Protein AF-0000000085046357 (afdb_homodimer)

Radius of gyration: 21.12 Å; Cα contacts (8 Å, |Δi|>4): 310; chains: 2; bounding box: 40×91×45 Å

pLDDT: mean 76.39, std 19.75, range [25.59, 98.12]

Secondary structure (DSSP, 8-state):
---EEEEEEEE--EEEEESS--SSS--EEEEEE-HHHHHHHHHHHHHHHTSS--HHHHHHSTT--TTHHHHHHHHHHHHHHHHHHHHHHB-HHHHHHHHHHS------------/---EEEEEEEE--EEEEESS---SS--EEEEEE-HHHHHHHHHHHHHHHTSS--HHHHHHSTT--TTHHHHHHHHHHHHHHHHHHHHHHB-HHHHHHHHHHS------------

Sequence (228 aa):
MERERYFVSVDMPVLSITKTETPDNLIQYEIYATPDEKDEIHALLESVSNQDFEPQQIFERPFQERKADNEKDHTQKEIRVLYEKLYALGSPETKEILADIMPVGKTDSGQSSLMERERYFVSVDMPVLSITKTETPDNLIQYEIYATPDEKDEIHALLESVSNQDFEPQQIFERPFQERKADNEKDHTQKEIRVLYEKLYALGSPETKEILADIMPVGKTDSGQSSL

Structure (mmCIF, N/CA/C/O backbone):
data_AF-0000000085046357-model_v1
#
loop_
_entity.id
_entity.type
_entity.pdbx_description
1 polymer 'Uncharacterized protein'
#
loop_
_atom_site.group_PDB
_atom_site.id
_atom_site.type_symbol
_atom_site.label_atom_id
_atom_site.label_alt_id
_atom_site.label_comp_id
_atom_site.label_asym_id
_atom_site.label_entity_id
_atom_site.label_seq_id
_atom_site.pdbx_PDB_ins_code
_atom_site.Cartn_x
_atom_site.Cartn_y
_atom_site.Cartn_z
_atom_site.occupancy
_atom_site.B_iso_or_equiv
_atom_site.auth_seq_id
_atom_site.auth_comp_id
_atom_site.auth_asym_id
_atom_site.auth_atom_id
_atom_site.pdbx_PDB_model_num
ATOM 1 N N . MET A 1 1 ? 4.578 25.625 21.938 1 79.19 1 MET A N 1
ATOM 2 C CA . MET A 1 1 ? 5.637 24.656 21.688 1 79.19 1 MET A CA 1
ATOM 3 C C . MET A 1 1 ? 6.273 24.875 20.312 1 79.19 1 MET A C 1
ATOM 5 O O . MET A 1 1 ? 5.633 25.406 19.406 1 79.19 1 MET A O 1
ATOM 9 N N . GLU A 1 2 ? 7.586 24.656 20.25 1 92.56 2 GLU A N 1
ATOM 10 C CA . GLU A 1 2 ? 8.328 24.906 19.016 1 92.56 2 GLU A CA 1
ATOM 11 C C . GLU A 1 2 ? 8.156 23.766 18.016 1 92.56 2 GLU A C 1
ATOM 13 O O . GLU A 1 2 ? 8.055 22.609 18.406 1 92.56 2 GLU A O 1
ATOM 18 N N . ARG A 1 3 ? 8.016 24.141 16.75 1 93.75 3 ARG A N 1
ATOM 19 C CA . ARG A 1 3 ? 7.914 23.109 15.727 1 93.75 3 ARG A CA 1
ATOM 20 C C . ARG A 1 3 ? 9.289 22.594 15.312 1 93.75 3 ARG A C 1
ATOM 22 O O . ARG A 1 3 ? 10.242 23.375 15.234 1 93.75 3 ARG A O 1
ATOM 29 N N . GLU A 1 4 ? 9.352 21.328 15.141 1 96.31 4 GLU A N 1
ATOM 30 C CA . GLU A 1 4 ? 10.547 20.672 14.609 1 96.31 4 GLU A CA 1
ATOM 31 C C . GLU A 1 4 ? 10.273 20.047 13.25 1 96.31 4 GLU A C 1
ATOM 33 O O . GLU A 1 4 ? 9.117 19.781 12.898 1 96.31 4 GLU A O 1
ATOM 38 N N . ARG A 1 5 ? 11.406 19.766 12.578 1 96.5 5 ARG A N 1
ATOM 39 C CA . ARG A 1 5 ? 11.312 19.203 11.234 1 96.5 5 ARG A CA 1
ATOM 40 C C . ARG A 1 5 ? 11.102 17.703 11.281 1 96.5 5 ARG A C 1
ATOM 42 O O . ARG A 1 5 ? 11.805 17 12.016 1 96.5 5 ARG A O 1
ATOM 49 N N . TYR A 1 6 ? 10.086 17.219 10.586 1 96.94 6 TYR A N 1
ATOM 50 C CA . TYR A 1 6 ? 9.828 15.797 10.422 1 96.94 6 TYR A CA 1
ATOM 51 C C . TYR A 1 6 ? 9.633 15.445 8.953 1 96.94 6 TYR A C 1
ATOM 53 O O . TYR A 1 6 ? 9.336 16.312 8.133 1 96.94 6 TYR A O 1
ATOM 61 N N . PHE A 1 7 ? 9.883 14.172 8.656 1 94.81 7 PHE A N 1
ATOM 62 C CA . PHE A 1 7 ? 9.594 13.602 7.348 1 94.81 7 PHE A CA 1
ATOM 63 C C . PHE A 1 7 ? 8.555 12.484 7.461 1 94.81 7 PHE A C 1
ATOM 65 O O . PHE A 1 7 ? 8.727 11.547 8.242 1 94.81 7 PHE A O 1
ATOM 72 N N . VAL A 1 8 ? 7.434 12.719 6.703 1 94.12 8 VAL A N 1
ATOM 73 C CA . VAL A 1 8 ? 6.355 11.734 6.695 1 94.12 8 VAL A CA 1
ATOM 74 C C . VAL A 1 8 ? 6.395 10.938 5.395 1 94.12 8 VAL A C 1
ATOM 76 O O . VAL A 1 8 ? 6.293 11.508 4.305 1 94.12 8 VAL A O 1
ATOM 79 N N . SER A 1 9 ? 6.594 9.625 5.535 1 89 9 SER A N 1
ATOM 80 C CA . SER A 1 9 ? 6.551 8.734 4.375 1 89 9 SER A CA 1
ATOM 81 C C . SER A 1 9 ? 5.141 8.219 4.129 1 89 9 SER A C 1
ATOM 83 O O . SER A 1 9 ? 4.527 7.625 5.02 1 89 9 SER A O 1
ATOM 85 N N . VAL A 1 10 ? 4.594 8.586 3.004 1 83.06 10 VAL A N 1
ATOM 86 C CA . VAL A 1 10 ? 3.334 8.023 2.529 1 83.06 10 VAL A CA 1
ATOM 87 C C . VAL A 1 10 ? 3.535 7.395 1.153 1 83.06 10 VAL A C 1
ATOM 89 O O . VAL A 1 10 ? 3.311 8.039 0.128 1 83.06 10 VAL A O 1
ATOM 92 N N . ASP A 1 11 ? 3.963 6.117 1.193 1 74.5 11 ASP A N 1
ATOM 93 C CA . ASP A 1 11 ? 4.258 5.43 -0.06 1 74.5 11 ASP A CA 1
ATOM 94 C C . ASP A 1 11 ? 3.213 4.355 -0.355 1 74.5 11 ASP A C 1
ATOM 96 O O . ASP A 1 11 ? 2.881 3.549 0.516 1 74.5 11 ASP A O 1
ATOM 100 N N . MET A 1 12 ? 2.688 4.43 -1.528 1 70.5 12 MET A N 1
ATOM 101 C CA . MET A 1 12 ? 1.659 3.494 -1.973 1 70.5 12 MET A CA 1
ATOM 102 C C . MET A 1 12 ? 2.268 2.137 -2.309 1 70.5 12 MET A C 1
ATOM 104 O O . MET A 1 12 ? 3.428 2.057 -2.719 1 70.5 12 MET A O 1
ATOM 108 N N . PRO A 1 13 ? 1.356 1.146 -2.088 1 75.12 13 PRO A N 1
ATOM 109 C CA . PRO A 1 13 ? 1.847 -0.184 -2.455 1 75.12 13 PRO A CA 1
ATOM 110 C C . PRO A 1 13 ? 2.207 -0.291 -3.936 1 75.12 13 PRO A C 1
ATOM 112 O O . PRO A 1 13 ? 1.575 0.354 -4.777 1 75.12 13 PRO A O 1
ATOM 115 N N . VAL A 1 14 ? 3.266 -0.926 -4.227 1 75.12 14 VAL A N 1
ATOM 116 C CA . VAL A 1 14 ? 3.664 -1.225 -5.598 1 75.12 14 VAL A CA 1
ATOM 117 C C . VAL A 1 14 ? 3.324 -2.676 -5.93 1 75.12 14 VAL A C 1
ATOM 119 O O . VAL A 1 14 ? 3.785 -3.598 -5.254 1 75.12 14 VAL A O 1
ATOM 122 N N . LEU A 1 15 ? 2.352 -2.83 -6.879 1 85.31 15 LEU A N 1
ATOM 123 C CA . LEU A 1 15 ? 1.963 -4.133 -7.41 1 85.31 15 LEU A CA 1
ATOM 124 C C . LEU A 1 15 ? 2.197 -4.199 -8.914 1 85.31 15 LEU A C 1
ATOM 126 O O . LEU A 1 15 ? 1.561 -3.467 -9.68 1 85.31 15 LEU A O 1
ATOM 130 N N . SER A 1 16 ? 3.146 -5.043 -9.367 1 89.31 16 SER A N 1
ATOM 131 C CA . SER A 1 16 ? 3.463 -5.117 -10.789 1 89.31 16 SER A CA 1
ATOM 132 C C . SER A 1 16 ? 4.066 -6.469 -11.148 1 89.31 16 SER A C 1
ATOM 134 O O . SER A 1 16 ? 4.48 -7.227 -10.273 1 89.31 16 SER A O 1
ATOM 136 N N . ILE A 1 17 ? 4.055 -6.844 -12.383 1 94.25 17 ILE A N 1
ATOM 137 C CA . ILE A 1 17 ? 4.723 -8.008 -12.953 1 94.25 17 ILE A CA 1
ATOM 138 C C . ILE A 1 17 ? 5.562 -7.59 -14.156 1 94.25 17 ILE A C 1
ATOM 140 O O . ILE A 1 17 ? 5.066 -6.922 -15.062 1 94.25 17 ILE A O 1
ATOM 144 N N . THR A 1 18 ? 6.871 -7.934 -14.172 1 93.69 18 THR A N 1
ATOM 145 C CA . THR A 1 18 ? 7.809 -7.539 -15.219 1 93.69 18 THR A CA 1
ATOM 146 C C . THR A 1 18 ? 8.703 -8.711 -15.609 1 93.69 18 THR A C 1
ATOM 148 O O . THR A 1 18 ? 8.789 -9.703 -14.891 1 93.69 18 THR A O 1
ATOM 151 N N . LYS A 1 19 ? 9.352 -8.57 -16.75 1 94.19 19 LYS A N 1
ATOM 152 C CA . LYS A 1 19 ? 10.242 -9.625 -17.219 1 94.19 19 LYS A CA 1
ATOM 153 C C . LYS A 1 19 ? 11.617 -9.523 -16.562 1 94.19 19 LYS A C 1
ATOM 155 O O . LYS A 1 19 ? 12.383 -10.484 -16.562 1 94.19 19 LYS A O 1
ATOM 160 N N . THR A 1 20 ? 11.867 -8.32 -16.016 1 91.19 20 THR A N 1
ATOM 161 C CA . THR A 1 20 ? 13.172 -8.094 -15.406 1 91.19 20 THR A CA 1
ATOM 162 C C . THR A 1 20 ? 13.016 -7.602 -13.969 1 91.19 20 THR A C 1
ATOM 164 O O . THR A 1 20 ? 12.047 -6.902 -13.648 1 91.19 20 THR A O 1
ATOM 167 N N . GLU A 1 21 ? 13.992 -8.102 -13.156 1 87.5 21 GLU A N 1
ATOM 168 C CA . GLU A 1 21 ? 14.008 -7.613 -11.781 1 87.5 21 GLU A CA 1
ATOM 169 C C . GLU A 1 21 ? 14.266 -6.109 -11.727 1 87.5 21 GLU A C 1
ATOM 171 O O . GLU A 1 21 ? 15.086 -5.586 -12.484 1 87.5 21 GLU A O 1
ATOM 176 N N . THR A 1 22 ? 13.508 -5.43 -10.969 1 82.38 22 THR A N 1
ATOM 177 C CA . THR A 1 22 ? 13.711 -3.992 -10.828 1 82.38 22 THR A CA 1
ATOM 178 C C . THR A 1 22 ? 14.656 -3.693 -9.672 1 82.38 22 THR A C 1
ATOM 180 O O . THR A 1 22 ? 14.578 -4.332 -8.617 1 82.38 22 THR A O 1
ATOM 183 N N . PRO A 1 23 ? 15.633 -2.775 -9.938 1 73.19 23 PRO A N 1
ATOM 184 C CA . PRO A 1 23 ? 16.641 -2.469 -8.906 1 73.19 23 PRO A CA 1
ATOM 185 C C . PRO A 1 23 ? 16.047 -1.721 -7.715 1 73.19 23 PRO A C 1
ATOM 187 O O . PRO A 1 23 ? 16.75 -1.463 -6.734 1 73.19 23 PRO A O 1
ATOM 190 N N . ASP A 1 24 ? 14.914 -1.624 -7.66 1 68 24 ASP A N 1
ATOM 191 C CA . ASP A 1 24 ? 14.328 -0.854 -6.562 1 68 24 ASP A CA 1
ATOM 192 C C . ASP A 1 24 ? 14.242 -1.691 -5.289 1 68 24 ASP A C 1
ATOM 194 O O . ASP A 1 24 ? 14.516 -2.893 -5.309 1 68 24 ASP A O 1
ATOM 198 N N . ASN A 1 25 ? 14.305 -1.159 -4.066 1 70.88 25 ASN A N 1
ATOM 199 C CA . ASN A 1 25 ? 14.188 -1.81 -2.768 1 70.88 25 ASN A CA 1
ATOM 200 C C . ASN A 1 25 ? 12.797 -2.412 -2.57 1 70.88 25 ASN A C 1
ATOM 202 O O . ASN A 1 25 ? 12.289 -2.465 -1.448 1 70.88 25 ASN A O 1
ATOM 206 N N . LEU A 1 26 ? 12.266 -2.969 -3.705 1 76.12 26 LEU A N 1
ATOM 207 C CA . LEU A 1 26 ? 10.953 -3.6 -3.641 1 76.12 26 LEU A CA 1
ATOM 208 C C . LEU A 1 26 ? 11.078 -5.09 -3.34 1 76.12 26 LEU A C 1
ATOM 210 O O . LEU A 1 26 ? 12.109 -5.703 -3.637 1 76.12 26 LEU A O 1
ATOM 214 N N . ILE A 1 27 ? 10.062 -5.582 -2.66 1 82.81 27 ILE A N 1
ATOM 215 C CA . ILE A 1 27 ? 9.945 -7.031 -2.533 1 82.81 27 ILE A CA 1
ATOM 216 C C . ILE A 1 27 ? 9.469 -7.629 -3.855 1 82.81 27 ILE A C 1
ATOM 218 O O . ILE A 1 27 ? 8.391 -7.289 -4.344 1 82.81 27 ILE A O 1
ATOM 222 N N . GLN A 1 28 ? 10.32 -8.492 -4.426 1 89.69 28 GLN A N 1
ATOM 223 C CA . GLN A 1 28 ? 9.992 -9.117 -5.703 1 89.69 28 GLN A CA 1
ATOM 224 C C . GLN A 1 28 ? 10.086 -10.633 -5.609 1 89.69 28 GLN A C 1
ATOM 226 O O . GLN A 1 28 ? 11.023 -11.164 -5.016 1 89.69 28 GLN A O 1
ATOM 231 N N . TYR A 1 29 ? 9.039 -11.281 -6.203 1 92.88 29 TYR A N 1
ATOM 232 C CA . TYR A 1 29 ? 8.992 -12.742 -6.281 1 92.88 29 TYR A CA 1
ATOM 233 C C . TYR A 1 29 ? 9.281 -13.219 -7.695 1 92.88 29 TYR A C 1
ATOM 235 O O . TYR A 1 29 ? 8.617 -12.805 -8.648 1 92.88 29 TYR A O 1
ATOM 243 N N . GLU A 1 30 ? 10.297 -14.078 -7.754 1 95.94 30 GLU A N 1
ATOM 244 C CA . GLU A 1 30 ? 10.586 -14.703 -9.039 1 95.94 30 GLU A CA 1
ATOM 245 C C . GLU A 1 30 ? 9.648 -15.875 -9.312 1 95.94 30 GLU A C 1
ATOM 247 O O . GLU A 1 30 ? 9.492 -16.766 -8.469 1 95.94 30 GLU A O 1
ATOM 252 N N . ILE A 1 31 ? 9.008 -15.836 -10.531 1 97.75 31 ILE A N 1
ATOM 253 C CA . ILE A 1 31 ? 8.133 -16.938 -10.906 1 97.75 31 ILE A CA 1
ATOM 254 C C . ILE A 1 31 ? 8.445 -17.391 -12.336 1 97.75 31 ILE A C 1
ATOM 256 O O . ILE A 1 31 ? 9.117 -16.672 -13.078 1 97.75 31 ILE A O 1
ATOM 260 N N . TYR A 1 32 ? 8.031 -18.547 -12.617 1 98.12 32 TYR A N 1
ATOM 261 C CA . TYR A 1 32 ? 8.055 -19.078 -13.977 1 98.12 32 TYR A CA 1
ATOM 262 C C . TYR A 1 32 ? 6.641 -19.375 -14.469 1 98.12 32 TYR A C 1
ATOM 264 O O . TYR A 1 32 ? 5.961 -20.25 -13.938 1 98.12 32 TYR A O 1
ATOM 272 N N . ALA A 1 33 ? 6.242 -18.562 -15.531 1 97.94 33 ALA A N 1
ATOM 273 C CA . ALA A 1 33 ? 4.844 -18.609 -15.945 1 97.94 33 ALA A CA 1
ATOM 274 C C . ALA A 1 33 ? 4.723 -18.594 -17.469 1 97.94 33 ALA A C 1
ATOM 276 O O . ALA A 1 33 ? 5.578 -18.031 -18.156 1 97.94 33 ALA A O 1
ATOM 277 N N . THR A 1 34 ? 3.637 -19.312 -17.938 1 97.62 34 THR A N 1
ATOM 278 C CA . THR A 1 34 ? 3.234 -19.141 -19.328 1 97.62 34 THR A CA 1
ATOM 279 C C . THR A 1 34 ? 2.602 -17.766 -19.547 1 97.62 34 THR A C 1
ATOM 281 O O . THR A 1 34 ? 2.252 -17.078 -18.578 1 97.62 34 THR A O 1
ATOM 284 N N . PRO A 1 35 ? 2.459 -17.359 -20.828 1 96 35 PRO A N 1
ATOM 285 C CA . PRO A 1 35 ? 1.783 -16.078 -21.094 1 96 35 PRO A CA 1
ATOM 286 C C . PRO A 1 35 ? 0.389 -16.031 -20.469 1 96 35 PRO A C 1
ATOM 288 O O . PRO A 1 35 ? -0.009 -14.984 -19.938 1 96 35 PRO A O 1
ATOM 291 N N . ASP A 1 36 ? -0.326 -17.109 -20.531 1 96.75 36 ASP A N 1
ATOM 292 C CA . ASP A 1 36 ? -1.662 -17.156 -19.938 1 96.75 36 ASP A CA 1
ATOM 293 C C . ASP A 1 36 ? -1.601 -16.984 -18.422 1 96.75 36 ASP A C 1
ATOM 295 O O . ASP A 1 36 ? -2.398 -16.25 -17.844 1 96.75 36 ASP A O 1
ATOM 299 N N . GLU A 1 37 ? -0.68 -17.656 -17.75 1 96.81 37 GLU A N 1
ATOM 300 C CA . GLU A 1 37 ? -0.507 -17.562 -16.297 1 96.81 37 GLU A CA 1
ATOM 301 C C . GLU A 1 37 ? -0.069 -16.172 -15.883 1 96.81 37 GLU A C 1
ATOM 303 O O . GLU A 1 37 ? -0.519 -15.648 -14.859 1 96.81 37 GLU A O 1
ATOM 308 N N . LYS A 1 38 ? 0.771 -15.57 -16.688 1 97.31 38 LYS A N 1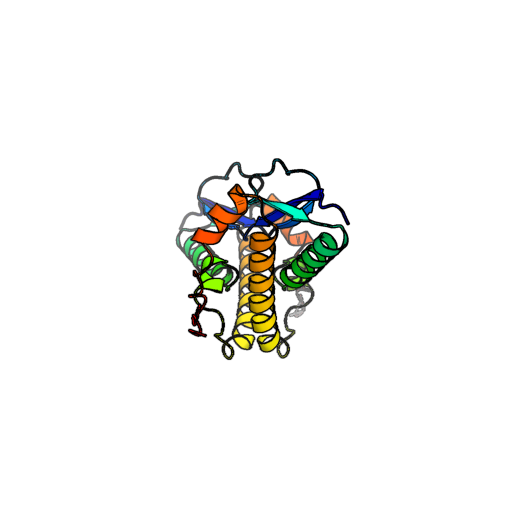
ATOM 309 C CA . LYS A 1 38 ? 1.195 -14.188 -16.453 1 97.31 38 LYS A CA 1
ATOM 310 C C . LYS A 1 38 ? 0.006 -13.234 -16.5 1 97.31 38 LYS A C 1
ATOM 312 O O . LYS A 1 38 ? -0.111 -12.344 -15.656 1 97.31 38 LYS A O 1
ATOM 317 N N . ASP A 1 39 ? -0.814 -13.422 -17.484 1 96.5 39 ASP A N 1
ATOM 318 C CA . ASP A 1 39 ? -2.002 -12.586 -17.625 1 96.5 39 ASP A CA 1
ATOM 319 C C . ASP A 1 39 ? -2.924 -12.734 -16.406 1 96.5 39 ASP A C 1
ATOM 321 O O . ASP A 1 39 ? -3.543 -11.766 -15.969 1 96.5 39 ASP A O 1
ATOM 325 N N . GLU A 1 40 ? -3.033 -13.945 -15.914 1 96 40 GLU A N 1
ATOM 326 C CA . GLU A 1 40 ? -3.836 -14.188 -14.719 1 96 40 GLU A CA 1
ATOM 327 C C . GLU A 1 40 ? -3.275 -13.438 -13.516 1 96 40 GLU A C 1
ATOM 329 O O . GLU A 1 40 ? -4.027 -12.828 -12.75 1 96 40 GLU A O 1
ATOM 334 N N . ILE A 1 41 ? -1.953 -13.508 -13.383 1 96.69 41 ILE A N 1
ATOM 335 C CA . ILE A 1 41 ? -1.303 -12.797 -12.289 1 96.69 41 ILE A CA 1
ATOM 336 C C . ILE A 1 41 ? -1.538 -11.289 -12.445 1 96.69 41 ILE A C 1
ATOM 338 O O . ILE A 1 41 ? -1.85 -10.602 -11.469 1 96.69 41 ILE A O 1
ATOM 342 N N . HIS A 1 42 ? -1.411 -10.82 -13.664 1 95.12 42 HIS A N 1
ATOM 343 C CA . HIS A 1 42 ? -1.628 -9.406 -13.945 1 95.12 42 HIS A CA 1
ATOM 344 C C . HIS A 1 42 ? -3.039 -8.977 -13.555 1 95.12 42 HIS A C 1
ATOM 346 O O . HIS A 1 42 ? -3.229 -7.926 -12.945 1 95.12 42 HIS A O 1
ATOM 352 N N . ALA A 1 43 ? -3.99 -9.766 -13.906 1 92.19 43 ALA A N 1
ATOM 353 C CA . ALA A 1 43 ? -5.379 -9.461 -13.57 1 92.19 43 ALA A CA 1
ATOM 354 C C . ALA A 1 43 ? -5.582 -9.422 -12.055 1 92.19 43 ALA A C 1
ATOM 356 O O . ALA A 1 43 ? -6.312 -8.562 -11.547 1 92.19 43 ALA A O 1
ATOM 357 N N . LEU A 1 44 ? -4.93 -10.312 -11.312 1 90.69 44 LEU A N 1
ATOM 358 C CA . LEU A 1 44 ? -5.02 -10.336 -9.859 1 90.69 44 LEU A CA 1
ATOM 359 C C . LEU A 1 44 ? -4.387 -9.094 -9.25 1 90.69 44 LEU A C 1
ATOM 361 O O . LEU A 1 44 ? -4.953 -8.484 -8.344 1 90.69 44 LEU A O 1
ATOM 365 N N . LEU A 1 45 ? -3.268 -8.719 -9.789 1 89.56 45 LEU A N 1
ATOM 366 C CA . LEU A 1 45 ? -2.598 -7.512 -9.312 1 89.56 45 LEU A CA 1
ATOM 367 C C . LEU A 1 45 ? -3.477 -6.285 -9.516 1 89.56 45 LEU A C 1
ATOM 369 O O . LEU A 1 45 ? -3.561 -5.426 -8.633 1 89.56 45 LEU A O 1
ATOM 373 N N . GLU A 1 46 ? -4.133 -6.191 -10.617 1 84 46 GLU A N 1
ATOM 374 C CA . GLU A 1 46 ? -5.023 -5.074 -10.914 1 84 46 GLU A CA 1
ATOM 375 C C . GLU A 1 46 ? -6.215 -5.047 -9.961 1 84 46 GLU A C 1
ATOM 377 O O . GLU A 1 46 ? -6.629 -3.979 -9.508 1 84 46 GLU A O 1
ATOM 382 N N . SER A 1 47 ? -6.691 -6.176 -9.742 1 80 47 SER A N 1
ATOM 383 C CA . SER A 1 47 ? -7.848 -6.277 -8.859 1 80 47 SER A CA 1
ATOM 384 C C . SER A 1 47 ? -7.5 -5.836 -7.445 1 80 47 SER A C 1
ATOM 386 O O . SER A 1 47 ? -8.289 -5.145 -6.793 1 80 47 SER A O 1
ATOM 388 N N . VAL A 1 48 ? -6.312 -6.234 -6.973 1 78.62 48 VAL A N 1
ATOM 389 C CA . VAL A 1 48 ? -5.859 -5.902 -5.629 1 78.62 48 VAL A CA 1
ATOM 390 C C . VAL A 1 48 ? -5.535 -4.41 -5.547 1 78.62 48 VAL A C 1
ATOM 392 O O . VAL A 1 48 ? -5.797 -3.77 -4.527 1 78.62 48 VAL A O 1
ATOM 395 N N . SER A 1 49 ? -4.898 -3.832 -6.594 1 72.81 49 SER A N 1
ATOM 396 C CA . SER A 1 49 ? -4.477 -2.438 -6.633 1 72.81 49 SER A CA 1
ATOM 397 C C . SER A 1 49 ? -5.676 -1.495 -6.648 1 72.81 49 SER A C 1
ATOM 399 O O . SER A 1 49 ? -5.586 -0.361 -6.172 1 72.81 49 SER A O 1
ATOM 401 N N . ASN A 1 50 ? -6.605 -1.758 -7.395 1 59.19 50 ASN A N 1
ATOM 402 C CA . ASN A 1 50 ? -7.77 -0.89 -7.555 1 59.19 50 ASN A CA 1
ATOM 403 C C . ASN A 1 50 ? -8.414 -0.555 -6.211 1 59.19 50 ASN A C 1
ATOM 405 O O . ASN A 1 50 ? -9.32 0.274 -6.145 1 59.19 50 ASN A O 1
ATOM 409 N N . GLN A 1 51 ? -7.82 -1.043 -5.254 1 53.16 51 GLN A N 1
ATOM 410 C CA . GLN A 1 51 ? -8.383 -0.624 -3.973 1 53.16 51 GLN A CA 1
ATOM 411 C C . GLN A 1 51 ? -7.859 0.753 -3.568 1 53.16 51 GLN A C 1
ATOM 413 O O . GLN A 1 51 ? -6.773 1.158 -3.988 1 53.16 51 GLN A O 1
ATOM 418 N N . ASP A 1 52 ? -8.719 1.639 -3.213 1 51.56 52 ASP A N 1
ATOM 419 C CA . ASP A 1 52 ? -9 3.057 -3.012 1 51.56 52 ASP A CA 1
ATOM 420 C C . ASP A 1 52 ? -7.859 3.744 -2.262 1 51.56 52 ASP A C 1
ATOM 422 O O . ASP A 1 52 ? -7.988 4.898 -1.854 1 51.56 52 ASP A O 1
ATOM 426 N N . PHE A 1 53 ? -6.641 3.174 -2.246 1 53.09 53 PHE A N 1
ATOM 427 C CA . PHE A 1 53 ? -5.703 3.908 -1.405 1 53.09 53 PHE A CA 1
ATOM 428 C C . PHE A 1 53 ? -4.965 4.969 -2.213 1 53.09 53 PHE A C 1
ATOM 430 O O . PHE A 1 53 ? -4.215 5.773 -1.656 1 53.09 53 PHE A O 1
ATOM 437 N N . GLU A 1 54 ? -5.324 5.125 -3.494 1 58.09 54 GLU A N 1
ATOM 438 C CA . GLU A 1 54 ? -4.641 6.188 -4.23 1 58.09 54 GLU A CA 1
ATOM 439 C C . GLU A 1 54 ? -5.156 7.562 -3.824 1 58.09 54 GLU A C 1
ATOM 441 O O . GLU A 1 54 ? -6.371 7.785 -3.762 1 58.09 54 GLU A O 1
ATOM 446 N N . PRO A 1 55 ? -4.031 8.367 -3.273 1 60.03 55 PRO A N 1
ATOM 447 C CA . PRO A 1 55 ? -4.469 9.711 -2.865 1 60.03 55 PRO A CA 1
ATOM 448 C C . PRO A 1 55 ? -5.344 10.391 -3.916 1 60.03 55 PRO A C 1
ATOM 450 O O . PRO A 1 55 ? -6.328 11.039 -3.572 1 60.03 55 PRO A O 1
ATOM 453 N N . GLN A 1 56 ? -4.906 10.203 -5.195 1 61.34 56 GLN A N 1
ATOM 454 C CA . GLN A 1 56 ? -5.691 10.852 -6.242 1 61.34 56 GLN A CA 1
ATOM 455 C C . GLN A 1 56 ? -7.121 10.32 -6.266 1 61.34 56 GLN A C 1
ATOM 457 O O . GLN A 1 56 ? -8.07 11.078 -6.477 1 61.34 56 GLN A O 1
ATOM 462 N N . GLN A 1 57 ? -7.219 9.117 -6.074 1 61 57 GLN A N 1
ATOM 463 C CA . GLN A 1 57 ? -8.547 8.516 -6.102 1 61 57 GLN A CA 1
ATOM 464 C C . GLN A 1 57 ? -9.352 8.906 -4.863 1 61 57 GLN A C 1
ATOM 466 O O . GLN A 1 57 ? -10.562 9.109 -4.945 1 61 57 GLN A O 1
ATOM 471 N N . ILE A 1 58 ? -8.664 8.922 -3.883 1 60.38 58 ILE A N 1
ATOM 472 C CA . ILE A 1 58 ? -9.328 9.227 -2.617 1 60.38 58 ILE A CA 1
ATOM 473 C C . ILE A 1 58 ? -9.867 10.656 -2.648 1 60.38 58 ILE A C 1
ATOM 475 O O . ILE A 1 58 ? -11 10.898 -2.227 1 60.38 58 ILE A O 1
ATOM 479 N N . PHE A 1 59 ? -9.109 11.477 -3.123 1 65.06 59 PHE A N 1
ATOM 480 C CA . PHE A 1 59 ? -9.539 12.875 -3.109 1 65.06 59 PHE A CA 1
ATOM 481 C C . PHE A 1 59 ? -10.555 13.141 -4.211 1 65.06 59 PHE A C 1
ATOM 483 O O . PHE A 1 59 ? -11.406 14.023 -4.078 1 65.06 59 PHE A O 1
ATOM 490 N N . GLU A 1 60 ? -10.445 12.281 -5.18 1 63.06 60 GLU A N 1
ATOM 491 C CA . GLU A 1 60 ? -11.391 12.508 -6.273 1 63.06 60 GLU A CA 1
ATOM 492 C C . GLU A 1 60 ? -12.727 11.828 -5.996 1 63.06 60 GLU A C 1
ATOM 494 O O . GLU A 1 60 ? -13.773 12.281 -6.465 1 63.06 60 GLU A O 1
ATOM 499 N N . ARG A 1 61 ? -12.82 10.508 -5.355 1 55.66 61 ARG A N 1
ATOM 500 C CA . ARG A 1 61 ? -14.062 9.781 -5.133 1 55.66 61 ARG A CA 1
ATOM 501 C C . ARG A 1 61 ? -14.258 9.477 -3.65 1 55.66 61 ARG A C 1
ATOM 503 O O . ARG A 1 61 ? -14.188 8.312 -3.236 1 55.66 61 ARG A O 1
ATOM 510 N N . PRO A 1 62 ? -14.492 10.32 -2.793 1 54.66 62 PRO A N 1
ATOM 511 C CA . PRO A 1 62 ? -14.531 10.062 -1.352 1 54.66 62 PRO A CA 1
ATOM 512 C C . PRO A 1 62 ? -15.602 9.055 -0.963 1 54.66 62 PRO A C 1
ATOM 514 O O . PRO A 1 62 ? -15.398 8.25 -0.049 1 54.66 62 PRO A O 1
ATOM 517 N N . PHE A 1 63 ? -16.922 9.258 -1.122 1 49 63 PHE A N 1
ATOM 518 C CA . PHE A 1 63 ? -18.047 8.711 -0.372 1 49 63 PHE A CA 1
ATOM 519 C C . PHE A 1 63 ? -18.578 7.441 -1.034 1 49 63 PHE A C 1
ATOM 521 O O . PHE A 1 63 ? -19.766 7.113 -0.913 1 49 63 PHE A O 1
ATOM 528 N N . GLN A 1 64 ? -17.797 6.656 -1.597 1 49.19 64 GLN A N 1
ATOM 529 C CA . GLN A 1 64 ? -18.656 5.633 -2.162 1 49.19 64 GLN A CA 1
ATOM 530 C C . GLN A 1 64 ? -18.891 4.5 -1.166 1 49.19 64 GLN A C 1
ATOM 532 O O . GLN A 1 64 ? -17.984 3.725 -0.874 1 49.19 64 GLN A O 1
ATOM 537 N N . GLU A 1 65 ? -19.797 4.59 -0.15 1 46.94 65 GLU A N 1
ATOM 538 C CA . GLU A 1 65 ? -20.25 3.844 1.022 1 46.94 65 GLU A CA 1
ATOM 539 C C . GLU A 1 65 ? -20.375 2.355 0.715 1 46.94 65 GLU A C 1
ATOM 541 O O . GLU A 1 65 ? -19.875 1.516 1.471 1 46.94 65 GLU A O 1
ATOM 546 N N . ARG A 1 66 ? -21.531 1.967 0.116 1 45.84 66 ARG A N 1
ATOM 547 C CA . ARG A 1 66 ? -22.219 0.684 0.206 1 45.84 66 ARG A CA 1
ATOM 548 C C . ARG A 1 66 ? -21.328 -0.454 -0.277 1 45.84 66 ARG A C 1
ATOM 550 O O . ARG A 1 66 ? -21.531 -1.61 0.099 1 45.84 66 ARG A O 1
ATOM 557 N N . LYS A 1 67 ? -20.594 -0.399 -1.214 1 50 67 LYS A N 1
ATOM 558 C CA . LYS A 1 67 ? -19.906 -1.431 -1.986 1 50 67 LYS A CA 1
ATOM 559 C C . LYS A 1 67 ? -18.641 -1.909 -1.27 1 50 67 LYS A C 1
ATOM 561 O O . LYS A 1 67 ? -17.984 -2.834 -1.732 1 50 67 LYS A O 1
ATOM 566 N N . ALA A 1 68 ? -18.578 -1.521 0.048 1 50.44 68 ALA A N 1
ATOM 567 C CA . ALA A 1 68 ? -17.266 -1.592 0.661 1 50.44 68 ALA A CA 1
ATOM 568 C C . ALA A 1 68 ? -17.031 -2.949 1.32 1 50.44 68 ALA A C 1
ATOM 570 O O . ALA A 1 68 ? -15.938 -3.51 1.241 1 50.44 68 ALA A O 1
ATOM 571 N N . ASP A 1 69 ? -18.094 -3.48 1.987 1 53.56 69 ASP A N 1
ATOM 572 C CA . ASP A 1 69 ? -17.875 -4.746 2.686 1 53.56 69 ASP A CA 1
ATOM 573 C C . ASP A 1 69 ? -17.516 -5.863 1.704 1 53.56 69 ASP A C 1
ATOM 575 O O . ASP A 1 69 ? -16.578 -6.621 1.935 1 53.56 69 ASP A O 1
ATOM 579 N N . ASN A 1 70 ? -18.344 -5.949 0.812 1 58.53 70 ASN A N 1
ATOM 580 C CA . ASN A 1 70 ? -18.125 -6.984 -0.193 1 58.53 70 ASN A CA 1
ATOM 581 C C . ASN A 1 70 ? -16.781 -6.797 -0.903 1 58.53 70 ASN A C 1
ATOM 583 O O . ASN A 1 70 ? -16.094 -7.773 -1.2 1 58.53 70 ASN A O 1
ATOM 587 N N . GLU A 1 71 ? -16.375 -5.652 -0.816 1 62.12 71 GLU A N 1
ATOM 588 C CA . GLU A 1 71 ? -15.148 -5.336 -1.555 1 62.12 71 GLU A CA 1
ATOM 589 C C . GLU A 1 71 ? -13.906 -5.73 -0.764 1 62.12 71 GLU A C 1
ATOM 591 O O . GLU A 1 71 ? -12.922 -6.195 -1.339 1 62.12 71 GLU A O 1
ATOM 596 N N . LYS A 1 72 ? -14.039 -5.672 0.554 1 61.25 72 LYS A N 1
ATOM 597 C CA . LYS A 1 72 ? -12.891 -6.078 1.365 1 61.25 72 LYS A CA 1
ATOM 598 C C . LYS A 1 72 ? -12.664 -7.582 1.288 1 61.25 72 LYS A C 1
ATOM 600 O O . LYS A 1 72 ? -11.539 -8.039 1.112 1 61.25 72 LYS A O 1
ATOM 605 N N . ASP A 1 73 ? -13.773 -8.188 1.497 1 65.31 73 ASP A N 1
ATOM 606 C CA . ASP A 1 73 ? -13.68 -9.641 1.423 1 65.31 73 ASP A CA 1
ATOM 607 C C . ASP A 1 73 ? -13.125 -10.094 0.074 1 65.31 73 ASP A C 1
ATOM 609 O O . ASP A 1 73 ? -12.297 -11 0.009 1 65.31 73 ASP A O 1
ATOM 613 N N . HIS A 1 74 ? -13.562 -9.359 -0.815 1 70.62 74 HIS A N 1
ATOM 614 C CA . HIS A 1 74 ? -13.109 -9.688 -2.162 1 70.62 74 HIS A CA 1
ATOM 615 C C . HIS A 1 74 ? -11.617 -9.422 -2.318 1 70.62 74 HIS A C 1
ATOM 617 O O . HIS A 1 74 ? -10.891 -10.25 -2.873 1 70.62 74 HIS A O 1
ATOM 623 N N . THR A 1 75 ? -11.188 -8.391 -1.671 1 73.56 75 THR A N 1
ATOM 624 C CA . THR A 1 75 ? -9.781 -8.039 -1.785 1 73.56 75 THR A CA 1
ATOM 625 C C . THR A 1 75 ? -8.906 -9.039 -1.033 1 73.56 75 THR A C 1
ATOM 627 O O . THR A 1 75 ? -7.875 -9.477 -1.543 1 73.56 75 THR A O 1
ATOM 630 N N . GLN A 1 76 ? -9.367 -9.398 0.111 1 74.88 76 GLN A N 1
ATOM 631 C CA . GLN A 1 76 ? -8.617 -10.383 0.886 1 74.88 76 GLN A CA 1
ATOM 632 C C . GLN A 1 76 ? -8.516 -11.703 0.138 1 74.88 76 GLN A C 1
ATOM 634 O O . GLN A 1 76 ? -7.461 -12.352 0.15 1 74.88 76 GLN A O 1
ATOM 639 N N . LYS A 1 77 ? -9.586 -12.055 -0.41 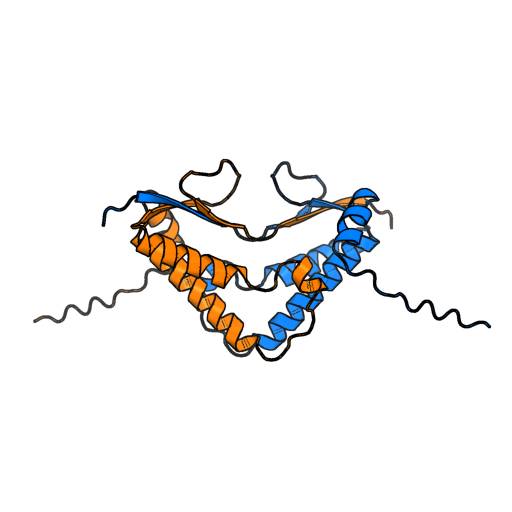1 78.88 77 LYS A N 1
ATOM 640 C CA . LYS A 1 77 ? -9.602 -13.297 -1.186 1 78.88 77 LYS A CA 1
ATOM 641 C C . LYS A 1 77 ? -8.641 -13.211 -2.369 1 78.88 77 LYS A C 1
ATOM 643 O O . LYS A 1 77 ? -7.906 -14.156 -2.65 1 78.88 77 LYS A O 1
ATOM 648 N N . GLU A 1 78 ? -8.641 -12.094 -3.008 1 82.12 78 GLU A N 1
ATOM 649 C CA . GLU A 1 78 ? -7.781 -11.922 -4.176 1 82.12 78 GLU A CA 1
ATOM 650 C C . GLU A 1 78 ? -6.309 -11.914 -3.783 1 82.12 78 GLU A C 1
ATOM 652 O O . GLU A 1 78 ? -5.461 -12.445 -4.508 1 82.12 78 GLU A O 1
ATOM 657 N N . ILE A 1 79 ? -6.047 -11.391 -2.648 1 82.69 79 ILE A N 1
ATOM 658 C CA . ILE A 1 79 ? -4.676 -11.391 -2.146 1 82.69 79 ILE A CA 1
ATOM 659 C C . ILE A 1 79 ? -4.238 -12.82 -1.844 1 82.69 79 ILE A C 1
ATOM 661 O O . ILE A 1 79 ? -3.125 -13.227 -2.189 1 82.69 79 ILE A O 1
ATOM 665 N N . ARG A 1 80 ? -5.129 -13.523 -1.257 1 83.75 80 ARG A N 1
ATOM 666 C CA . ARG A 1 80 ? -4.828 -14.922 -0.969 1 83.75 80 ARG A CA 1
ATOM 667 C C . ARG A 1 80 ? -4.547 -15.695 -2.252 1 83.75 80 ARG A C 1
ATOM 669 O O . ARG A 1 80 ? -3.551 -16.422 -2.344 1 83.75 80 ARG A O 1
ATOM 676 N N . VAL A 1 81 ? -5.422 -15.602 -3.174 1 88.5 81 VAL A N 1
ATOM 677 C CA . VAL A 1 81 ? -5.27 -16.297 -4.445 1 88.5 81 VAL A CA 1
ATOM 678 C C . VAL A 1 81 ? -3.955 -15.883 -5.105 1 88.5 81 VAL A C 1
ATOM 680 O O . VAL A 1 81 ? -3.252 -16.719 -5.676 1 88.5 81 VAL A O 1
ATOM 683 N N . LEU A 1 82 ? -3.629 -14.609 -5.012 1 91.12 82 LEU A N 1
ATOM 684 C CA . LEU A 1 82 ? -2.381 -14.117 -5.582 1 91.12 82 LEU A CA 1
ATOM 685 C C . LEU A 1 82 ? -1.182 -14.836 -4.973 1 91.12 82 LEU A C 1
ATOM 687 O O . LEU A 1 82 ? -0.35 -15.383 -5.699 1 91.12 82 LEU A O 1
ATOM 691 N N . TYR A 1 83 ? -1.18 -14.922 -3.693 1 89.69 83 TYR A N 1
ATOM 692 C CA . TYR A 1 83 ? -0.021 -15.523 -3.045 1 89.69 83 TYR A CA 1
ATOM 693 C C . TYR A 1 83 ? 0.013 -17.031 -3.285 1 89.69 83 TYR A C 1
ATOM 695 O O . TYR A 1 83 ? 1.089 -17.625 -3.393 1 89.69 83 TYR A O 1
ATOM 703 N N . GLU A 1 84 ? -1.073 -17.625 -3.348 1 91.06 84 GLU A N 1
ATOM 704 C CA . GLU A 1 84 ? -1.12 -19.047 -3.688 1 91.06 84 GLU A CA 1
ATOM 705 C C . GLU A 1 84 ? -0.539 -19.297 -5.074 1 91.06 84 GLU A C 1
ATOM 707 O O . GLU A 1 84 ? 0.201 -20.266 -5.277 1 91.06 84 GLU A O 1
ATOM 712 N N . LYS A 1 85 ? -0.881 -18.469 -5.973 1 95.25 85 LYS A N 1
ATOM 713 C CA . LYS A 1 85 ? -0.374 -18.609 -7.336 1 95.25 85 LYS A CA 1
ATOM 714 C C . LYS A 1 85 ? 1.125 -18.328 -7.398 1 95.25 85 LYS A C 1
ATOM 716 O O . LYS A 1 85 ? 1.861 -19.031 -8.109 1 95.25 85 LYS A O 1
ATOM 721 N N . LEU A 1 86 ? 1.529 -17.328 -6.684 1 95.06 86 LEU A N 1
ATOM 722 C CA . LEU A 1 86 ? 2.959 -17.047 -6.633 1 95.06 86 LEU A CA 1
ATOM 723 C C . LEU A 1 86 ? 3.73 -18.234 -6.059 1 95.06 86 LEU A C 1
ATOM 725 O O . LEU A 1 86 ? 4.832 -18.547 -6.52 1 95.06 86 LEU A O 1
ATOM 729 N N . TYR A 1 87 ? 3.188 -18.844 -5.098 1 94.38 87 TYR A N 1
ATOM 730 C CA . TYR A 1 87 ? 3.82 -20.031 -4.527 1 94.38 87 TYR A CA 1
ATOM 731 C C . TYR A 1 87 ? 3.887 -21.156 -5.547 1 94.38 87 TYR A C 1
ATOM 733 O O . TYR A 1 87 ? 4.934 -21.781 -5.723 1 94.38 87 TYR A O 1
ATOM 741 N N . ALA A 1 88 ? 2.805 -21.406 -6.18 1 96.06 88 ALA A N 1
ATOM 742 C CA . ALA A 1 88 ? 2.705 -22.5 -7.133 1 96.06 88 ALA A CA 1
ATOM 743 C C . ALA A 1 88 ? 3.672 -22.312 -8.297 1 96.06 88 ALA A C 1
ATOM 745 O O . ALA A 1 88 ? 4.289 -23.266 -8.766 1 96.06 88 ALA A O 1
ATOM 746 N N . LEU A 1 89 ? 3.852 -21.094 -8.781 1 97.81 89 LEU A N 1
ATOM 747 C CA . LEU A 1 89 ? 4.641 -20.797 -9.969 1 97.81 89 LEU A CA 1
ATOM 748 C C . LEU A 1 89 ? 6.059 -20.375 -9.586 1 97.81 89 LEU A C 1
ATOM 750 O O . LEU A 1 89 ? 6.906 -20.188 -10.461 1 97.81 89 LEU A O 1
ATOM 754 N N . GLY A 1 90 ? 6.371 -20.25 -8.328 1 97.38 90 GLY A N 1
ATOM 755 C CA . GLY A 1 90 ? 7.566 -19.578 -7.836 1 97.38 90 GLY A CA 1
ATOM 756 C C . GLY A 1 90 ? 8.828 -20.406 -8.031 1 97.38 90 GLY A C 1
ATOM 757 O O . GLY A 1 90 ? 8.766 -21.625 -8.125 1 97.38 90 GLY A O 1
ATOM 758 N N . SER A 1 91 ? 9.906 -19.641 -8.141 1 96.88 91 SER A N 1
ATOM 759 C CA . SER A 1 91 ? 11.219 -20.266 -8.008 1 96.88 91 SER A CA 1
ATOM 760 C C . SER A 1 91 ? 11.375 -20.938 -6.656 1 96.88 91 SER A C 1
ATOM 762 O O . SER A 1 91 ? 10.578 -20.719 -5.746 1 96.88 91 SER A O 1
ATOM 764 N N . PRO A 1 92 ? 12.43 -21.781 -6.523 1 96.62 92 PRO A N 1
ATOM 765 C CA . PRO A 1 92 ? 12.688 -22.375 -5.215 1 96.62 92 PRO A CA 1
ATOM 766 C C . PRO A 1 92 ? 12.82 -21.344 -4.102 1 96.62 92 PRO A C 1
ATOM 768 O O . PRO A 1 92 ? 12.297 -21.531 -3.004 1 96.62 92 PRO A O 1
ATOM 771 N N . GLU A 1 93 ? 13.469 -20.281 -4.414 1 94.56 93 GLU A N 1
ATOM 772 C CA . GLU A 1 93 ? 13.633 -19.219 -3.426 1 94.56 93 GLU A CA 1
ATOM 773 C C . GLU A 1 93 ? 12.289 -18.594 -3.062 1 94.56 93 GLU A C 1
ATOM 775 O O . GLU A 1 93 ? 12 -18.375 -1.886 1 94.56 93 GLU A O 1
ATOM 780 N N . THR A 1 94 ? 11.492 -18.25 -4.059 1 93.56 94 THR A N 1
ATOM 781 C CA . THR A 1 94 ? 10.156 -17.703 -3.828 1 93.56 94 THR A CA 1
ATOM 782 C C . THR A 1 94 ? 9.328 -18.641 -2.955 1 93.56 94 THR A C 1
ATOM 784 O O . THR A 1 94 ? 8.672 -18.188 -2.012 1 93.56 94 THR A O 1
ATOM 787 N N . LYS A 1 95 ? 9.344 -19.938 -3.193 1 94.12 95 LYS A N 1
ATOM 788 C CA . LYS A 1 95 ? 8.562 -20.906 -2.439 1 94.12 95 LYS A CA 1
ATOM 789 C C . LYS A 1 95 ? 9.016 -20.969 -0.983 1 94.12 95 LYS A C 1
ATOM 791 O O . LYS A 1 95 ? 8.188 -21.094 -0.076 1 94.12 95 LYS A O 1
ATOM 796 N N . GLU A 1 96 ? 10.273 -20.859 -0.786 1 93.06 96 GLU A N 1
ATOM 797 C CA . GLU A 1 96 ? 10.797 -20.859 0.576 1 93.06 96 GLU A CA 1
ATOM 798 C C . GLU A 1 96 ? 10.305 -19.656 1.364 1 93.06 96 GLU A C 1
ATOM 800 O O . GLU A 1 96 ? 9.867 -19.781 2.51 1 93.06 96 GLU A O 1
ATOM 805 N N . ILE A 1 97 ? 10.398 -18.516 0.746 1 88.69 97 ILE A N 1
ATOM 806 C CA . ILE A 1 97 ? 9.984 -17.281 1.393 1 88.69 97 ILE A CA 1
ATOM 807 C C . ILE A 1 97 ? 8.492 -17.344 1.737 1 88.69 97 ILE A C 1
ATOM 809 O O . ILE A 1 97 ? 8.094 -17 2.85 1 88.69 97 ILE A O 1
ATOM 813 N N . LEU A 1 98 ? 7.668 -17.797 0.824 1 88.94 98 LEU A N 1
ATOM 814 C CA . LEU A 1 98 ? 6.215 -17.766 0.972 1 88.94 98 LEU A CA 1
ATOM 815 C C . LEU A 1 98 ? 5.734 -18.875 1.901 1 88.94 98 LEU A C 1
ATOM 817 O O . LEU A 1 98 ? 4.688 -18.75 2.535 1 88.94 98 LEU A O 1
ATOM 821 N N . ALA A 1 99 ? 6.488 -19.969 2.01 1 87.62 99 ALA A N 1
ATOM 822 C CA . ALA A 1 99 ? 6.16 -21.047 2.947 1 87.62 99 ALA A CA 1
ATOM 823 C C . ALA A 1 99 ? 6.172 -20.531 4.387 1 87.62 99 ALA A C 1
ATOM 825 O O . ALA A 1 99 ? 5.418 -21.016 5.23 1 87.62 99 ALA A O 1
ATOM 826 N N . ASP A 1 100 ? 6.969 -19.594 4.582 1 83.12 100 ASP A N 1
ATOM 827 C CA . ASP A 1 100 ? 7.09 -19.016 5.918 1 83.12 100 ASP A CA 1
ATOM 828 C C . ASP A 1 100 ? 5.922 -18.078 6.219 1 83.12 100 ASP A C 1
ATOM 830 O O . ASP A 1 100 ? 5.562 -17.891 7.383 1 83.12 100 ASP A O 1
ATOM 834 N N . ILE A 1 101 ? 5.387 -17.516 5.266 1 76.75 101 ILE A N 1
ATOM 835 C CA . ILE A 1 101 ? 4.336 -16.516 5.414 1 76.75 101 ILE A CA 1
ATOM 836 C C . ILE A 1 101 ? 2.967 -17.188 5.379 1 76.75 101 ILE A C 1
ATOM 838 O O . ILE A 1 101 ? 2.064 -16.812 6.129 1 76.75 101 ILE A O 1
ATOM 842 N N . MET A 1 102 ? 2.678 -18.109 4.418 1 76 102 MET A N 1
ATOM 843 C CA . MET A 1 102 ? 1.394 -18.766 4.203 1 76 102 MET A CA 1
ATOM 844 C C . MET A 1 102 ? 1.207 -19.922 5.184 1 76 102 MET A C 1
ATOM 846 O O . MET A 1 102 ? 2.152 -20.656 5.465 1 76 102 MET A O 1
ATOM 850 N N . PRO A 1 103 ? 0.048 -19.844 6.039 1 65.44 103 PRO A N 1
ATOM 851 C CA . PRO A 1 103 ? -0.165 -20.984 6.938 1 65.44 103 PRO A CA 1
ATOM 852 C C . PRO A 1 103 ? -0.16 -22.312 6.207 1 65.44 103 PRO A C 1
ATOM 854 O O . PRO A 1 103 ? -0.567 -22.391 5.043 1 65.44 103 PRO A O 1
ATOM 857 N N . VAL A 1 104 ? 0.651 -23.203 6.562 1 54.12 104 VAL A N 1
ATOM 858 C CA . VAL A 1 104 ? 0.664 -24.562 6.035 1 54.12 104 VAL A CA 1
ATOM 859 C C . VAL A 1 104 ? -0.747 -25.141 6.07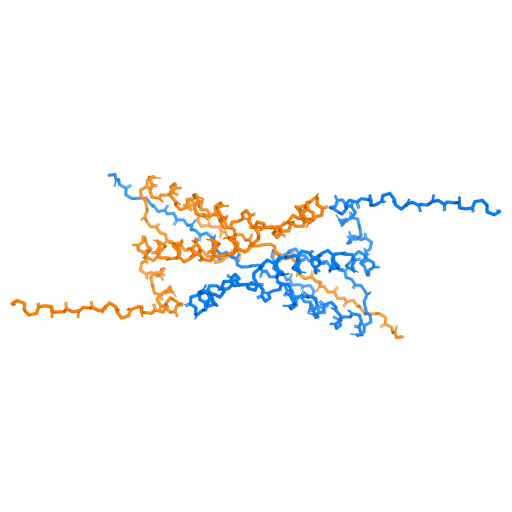8 1 54.12 104 VAL A C 1
ATOM 861 O O . VAL A 1 104 ? -1.392 -25.156 7.129 1 54.12 104 VAL A O 1
ATOM 864 N N . GLY A 1 105 ? -1.543 -24.875 5.309 1 47.47 105 GLY A N 1
ATOM 865 C CA . GLY A 1 105 ? -2.729 -25.719 5.359 1 47.47 105 GLY A CA 1
ATOM 866 C C . GLY A 1 105 ? -2.422 -27.156 5.715 1 47.47 105 GLY A C 1
ATOM 867 O O . GLY A 1 105 ? -1.419 -27.719 5.262 1 47.47 105 GLY A O 1
ATOM 868 N N . LYS A 1 106 ? -2.924 -27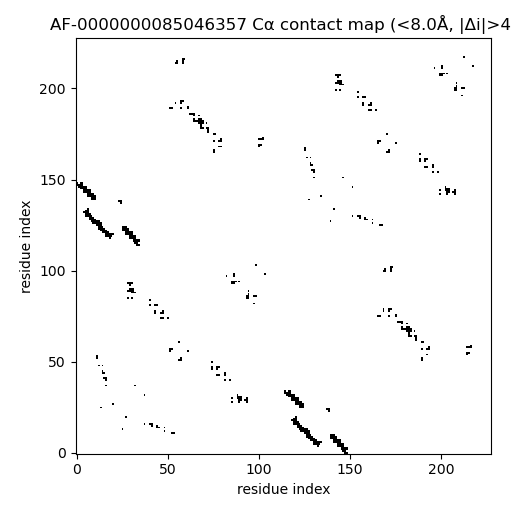.703 6.93 1 41.84 106 LYS A N 1
ATOM 869 C CA . LYS A 1 106 ? -3.123 -29.156 7.055 1 41.84 106 LYS A CA 1
ATOM 870 C C . LYS A 1 106 ? -3.729 -29.734 5.777 1 41.84 106 LYS A C 1
ATOM 872 O O . LYS A 1 106 ? -4.855 -29.391 5.41 1 41.84 106 LYS A O 1
ATOM 877 N N . THR A 1 107 ? -3.053 -29.656 4.617 1 38.66 107 THR A N 1
ATOM 878 C CA . THR A 1 107 ? -3.602 -30.609 3.648 1 38.66 107 THR A CA 1
ATOM 879 C C . THR A 1 107 ? -4.156 -31.844 4.348 1 38.66 107 THR A C 1
ATOM 881 O O . THR A 1 107 ? -3.459 -32.469 5.148 1 38.66 107 THR A O 1
ATOM 884 N N . ASP A 1 108 ? -5.414 -31.766 4.695 1 37.5 108 ASP A N 1
ATOM 885 C CA . ASP A 1 108 ? -6.055 -33.062 4.996 1 37.5 108 ASP A CA 1
ATOM 886 C C . ASP A 1 108 ? -5.605 -34.125 4.023 1 37.5 108 ASP A C 1
ATOM 888 O O . ASP A 1 108 ? -6.039 -34.156 2.869 1 37.5 108 ASP A O 1
ATOM 892 N N . SER A 1 109 ? -4.434 -34.438 3.906 1 37.19 109 SER A N 1
ATOM 893 C CA . SER A 1 109 ? -4.102 -35.75 3.389 1 37.19 109 SER A CA 1
ATOM 894 C C . SER A 1 109 ? -4.922 -36.844 4.078 1 37.19 109 SER A C 1
ATOM 896 O O . SER A 1 109 ? -4.582 -37.281 5.18 1 37.19 109 SER A O 1
ATOM 898 N N . GLY A 1 110 ? -6.242 -36.688 4.301 1 34.44 110 GLY A N 1
ATOM 899 C CA . GLY A 1 110 ? -6.938 -37.969 4.414 1 34.44 110 GLY A CA 1
ATOM 900 C C . GLY A 1 110 ? -6.57 -38.938 3.316 1 34.44 110 GLY A C 1
ATOM 901 O O . GLY A 1 110 ? -6.824 -38.688 2.139 1 34.44 110 GLY A O 1
ATOM 902 N N . GLN A 1 111 ? -5.43 -39.562 3.398 1 33.25 111 GLN A N 1
ATOM 903 C CA . GLN A 1 111 ? -5.156 -40.875 2.887 1 33.25 111 GLN A CA 1
ATOM 904 C C . GLN A 1 111 ? -6.383 -41.781 3.01 1 33.25 111 GLN A C 1
ATOM 906 O O . GLN A 1 111 ? -6.852 -42.062 4.117 1 33.25 111 GLN A O 1
ATOM 911 N N . SER A 1 112 ? -7.418 -41.594 2.199 1 31.27 112 SER A N 1
ATOM 912 C CA . SER A 1 112 ? -8.25 -42.75 1.926 1 31.27 112 SER A CA 1
ATOM 913 C C . SER A 1 112 ? -7.398 -43.969 1.624 1 31.27 112 SER A C 1
ATOM 915 O O . SER A 1 112 ? -6.582 -43.969 0.701 1 31.27 112 SER A O 1
ATOM 917 N N . SER A 1 113 ? -7.035 -44.656 2.637 1 33.69 113 SER A N 1
ATOM 918 C CA . SER A 1 113 ? -6.828 -46.094 2.541 1 33.69 113 SER A CA 1
ATOM 919 C C . SER A 1 113 ? -7.906 -46.75 1.686 1 33.69 113 SER A C 1
ATOM 921 O O . SER A 1 113 ? -9.07 -46.812 2.084 1 33.69 113 SER A O 1
ATOM 923 N N . LEU A 1 114 ? -7.785 -46.5 0.334 1 25.59 114 LEU A N 1
ATOM 924 C CA . LEU A 1 114 ? -8.234 -47.688 -0.393 1 25.59 114 LEU A CA 1
ATOM 925 C C . LEU A 1 114 ? -7.215 -48.812 -0.271 1 25.59 114 LEU A C 1
ATOM 927 O O . LEU A 1 114 ? -6.012 -48.562 -0.163 1 25.59 114 LEU A O 1
ATOM 931 N N . MET B 1 1 ? 2.443 -24.703 -23.453 1 79.75 1 MET B N 1
ATOM 932 C CA . MET B 1 1 ? 3.188 -23.453 -23.609 1 79.75 1 MET B CA 1
ATOM 933 C C . MET B 1 1 ? 4.371 -23.406 -22.656 1 79.75 1 MET B C 1
ATOM 935 O O . MET B 1 1 ? 4.344 -24.031 -21.594 1 79.75 1 MET B O 1
ATOM 939 N N . GLU B 1 2 ? 5.465 -22.828 -23.125 1 92.56 2 GLU B N 1
ATOM 940 C CA . GLU B 1 2 ? 6.688 -22.781 -22.328 1 92.56 2 GLU B CA 1
ATOM 941 C C . GLU B 1 2 ? 6.605 -21.672 -21.266 1 92.56 2 GLU B C 1
ATOM 943 O O . GLU B 1 2 ? 6.016 -20.625 -21.516 1 92.56 2 GLU B O 1
ATOM 948 N N . ARG B 1 3 ? 7.113 -21.984 -20.078 1 94 3 ARG B N 1
ATOM 949 C CA . ARG B 1 3 ? 7.141 -20.969 -19.031 1 94 3 ARG B CA 1
ATOM 950 C C . ARG B 1 3 ? 8.352 -20.062 -19.188 1 94 3 ARG B C 1
ATOM 952 O O . ARG B 1 3 ? 9.438 -20.531 -19.547 1 94 3 ARG B O 1
ATOM 959 N N . GLU B 1 4 ? 8.117 -18.828 -18.953 1 96.25 4 GLU B N 1
ATOM 960 C CA . GLU B 1 4 ? 9.188 -17.828 -18.906 1 96.25 4 GLU B CA 1
ATOM 961 C C . GLU B 1 4 ? 9.32 -17.219 -17.516 1 96.25 4 GLU B C 1
ATOM 963 O O . GLU B 1 4 ? 8.391 -17.297 -16.703 1 96.25 4 GLU B O 1
ATOM 968 N N . ARG B 1 5 ? 10.508 -16.594 -17.375 1 96.56 5 ARG B N 1
ATOM 969 C CA . ARG B 1 5 ? 10.812 -16 -16.062 1 96.56 5 ARG B CA 1
ATOM 970 C C . ARG B 1 5 ? 10.18 -14.625 -15.914 1 96.56 5 ARG B C 1
ATOM 972 O O . ARG B 1 5 ? 10.281 -13.789 -16.812 1 96.56 5 ARG B O 1
ATOM 979 N N . TYR B 1 6 ? 9.438 -14.43 -14.82 1 96.88 6 TYR B N 1
ATOM 980 C CA . TYR B 1 6 ? 8.875 -13.133 -14.469 1 96.88 6 TYR B CA 1
ATOM 981 C C . TYR B 1 6 ? 9.195 -12.766 -13.023 1 96.88 6 TYR B C 1
ATOM 983 O O . TYR B 1 6 ? 9.531 -13.641 -12.219 1 96.88 6 TYR B O 1
ATOM 991 N N . PHE B 1 7 ? 9.172 -11.469 -12.773 1 94.75 7 PHE B N 1
ATOM 992 C CA . PHE B 1 7 ? 9.289 -10.938 -11.422 1 94.75 7 PHE B CA 1
ATOM 993 C C . PHE B 1 7 ? 8.031 -10.18 -11.031 1 94.75 7 PHE B C 1
ATOM 995 O O . PHE B 1 7 ? 7.594 -9.273 -11.742 1 94.75 7 PHE B O 1
ATOM 1002 N N . VAL B 1 8 ? 7.43 -10.672 -9.906 1 94.19 8 VAL B N 1
ATOM 1003 C CA . VAL B 1 8 ? 6.219 -10.039 -9.391 1 94.19 8 VAL B CA 1
ATOM 1004 C C . VAL B 1 8 ? 6.559 -9.195 -8.164 1 94.19 8 VAL B C 1
ATOM 1006 O O . VAL B 1 8 ? 7.082 -9.711 -7.172 1 94.19 8 VAL B O 1
ATOM 1009 N N . SER B 1 9 ? 6.293 -7.887 -8.273 1 88.94 9 SER B N 1
ATOM 1010 C CA . SER B 1 9 ? 6.484 -6.988 -7.141 1 88.94 9 SER B CA 1
ATOM 1011 C C . SER B 1 9 ? 5.215 -6.875 -6.305 1 88.94 9 SER B C 1
ATOM 1013 O O . SER B 1 9 ? 4.152 -6.523 -6.824 1 88.94 9 SER B O 1
ATOM 1015 N N . VAL B 1 10 ? 5.297 -7.348 -5.09 1 83.06 10 VAL B N 1
ATOM 1016 C CA . VAL B 1 10 ? 4.242 -7.141 -4.102 1 83.06 10 VAL B CA 1
ATOM 1017 C C . VAL B 1 10 ? 4.809 -6.41 -2.887 1 83.06 10 VAL B C 1
ATOM 1019 O O . VAL B 1 10 ? 5.234 -7.043 -1.917 1 83.06 10 VAL B O 1
ATOM 1022 N N . ASP B 1 11 ? 4.801 -5.062 -3.008 1 74.62 11 ASP B N 1
ATOM 1023 C CA . ASP B 1 11 ? 5.387 -4.258 -1.939 1 74.62 11 ASP B CA 1
ATOM 1024 C C . ASP B 1 11 ? 4.305 -3.518 -1.155 1 74.62 11 ASP B C 1
ATOM 1026 O O . ASP B 1 11 ? 3.434 -2.875 -1.745 1 74.62 11 ASP B O 1
ATOM 1030 N N . MET B 1 12 ? 4.344 -3.689 0.129 1 70.94 12 MET B N 1
ATOM 1031 C CA . MET B 1 12 ? 3.375 -3.076 1.03 1 70.94 12 MET B CA 1
ATOM 1032 C C . MET B 1 12 ? 3.629 -1.578 1.166 1 70.94 12 MET B C 1
ATOM 1034 O O . MET B 1 12 ? 4.773 -1.128 1.069 1 70.94 12 MET B O 1
ATOM 1038 N N . PRO B 1 13 ? 2.471 -0.916 1.384 1 74.81 13 PRO B N 1
ATOM 1039 C CA . PRO B 1 13 ? 2.645 0.523 1.601 1 74.81 13 PRO B CA 1
ATOM 1040 C C . PRO B 1 13 ? 3.523 0.836 2.809 1 74.81 13 PRO B C 1
ATOM 1042 O O . PRO B 1 13 ? 3.525 0.083 3.787 1 74.81 13 PRO B O 1
ATOM 1045 N N . VAL B 1 14 ? 4.367 1.78 2.699 1 74.94 14 VAL B N 1
ATOM 1046 C CA . VAL B 1 14 ? 5.176 2.279 3.805 1 74.94 14 VAL B CA 1
ATOM 1047 C C . VAL B 1 14 ? 4.59 3.5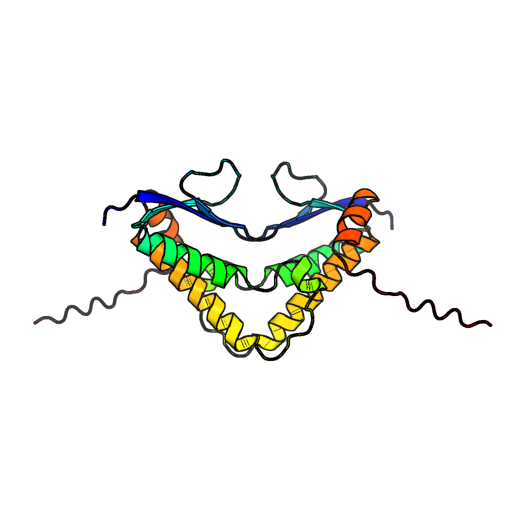88 4.328 1 74.94 14 VAL B C 1
ATOM 1049 O O . VAL B 1 14 ? 4.441 4.555 3.576 1 74.94 14 VAL B O 1
ATOM 1052 N N . LEU B 1 15 ? 4.074 3.537 5.594 1 85 15 LEU B N 1
ATOM 1053 C CA . LEU B 1 15 ? 3.572 4.707 6.309 1 85 15 LEU B CA 1
ATOM 1054 C C . LEU B 1 15 ? 4.363 4.941 7.59 1 85 15 LEU B C 1
ATOM 1056 O O . LEU B 1 15 ? 4.332 4.117 8.508 1 85 15 LEU B O 1
ATOM 1060 N N . SER B 1 16 ? 5.129 6.059 7.66 1 89.25 16 SER B N 1
ATOM 1061 C CA . SER B 1 16 ? 5.953 6.324 8.836 1 89.25 16 SER B CA 1
ATOM 1062 C C . SER B 1 16 ? 6.23 7.816 8.992 1 89.25 16 SER B C 1
ATOM 1064 O O . SER B 1 16 ? 6.012 8.594 8.062 1 89.25 16 SER B O 1
ATOM 1066 N N . ILE B 1 17 ? 6.613 8.258 10.141 1 94.19 17 ILE B N 1
ATOM 1067 C CA . ILE B 1 17 ? 7.082 9.602 10.445 1 94.19 17 ILE B CA 1
ATOM 1068 C C . ILE B 1 17 ? 8.422 9.523 11.18 1 94.19 17 ILE B C 1
ATOM 1070 O O . ILE B 1 17 ? 8.547 8.812 12.18 1 94.19 17 ILE B O 1
ATOM 1074 N N . THR B 1 18 ? 9.461 10.25 10.68 1 93.62 18 THR B N 1
ATOM 1075 C CA . THR B 1 18 ? 10.805 10.211 11.234 1 93.62 18 THR B CA 1
ATOM 1076 C C . THR B 1 18 ? 11.406 11.617 11.281 1 93.62 18 THR B C 1
ATOM 1078 O O . THR B 1 18 ? 10.891 12.539 10.648 1 93.62 18 THR B O 1
ATOM 1081 N N . LYS B 1 19 ? 12.484 11.734 12.047 1 94.12 19 LYS B N 1
ATOM 1082 C CA . LYS B 1 19 ? 13.141 13.031 12.156 1 94.12 19 LYS B CA 1
ATOM 1083 C C . LYS B 1 19 ? 14.094 13.266 10.992 1 94.12 19 LYS B C 1
ATOM 1085 O O . LYS B 1 19 ? 14.492 14.406 10.727 1 94.12 19 LYS B O 1
ATOM 1090 N N . THR B 1 20 ? 14.445 12.148 10.336 1 91 20 THR B N 1
ATOM 1091 C CA . THR B 1 20 ? 15.398 12.258 9.234 1 91 20 THR B CA 1
ATOM 1092 C C . THR B 1 20 ? 14.812 11.648 7.961 1 91 20 THR B C 1
ATOM 1094 O O . THR B 1 20 ? 14.047 10.688 8.023 1 91 20 THR B O 1
ATOM 1097 N N . GLU B 1 21 ? 15.188 12.344 6.84 1 87.19 21 GLU B N 1
ATOM 1098 C CA . GLU B 1 21 ? 14.789 11.789 5.551 1 87.19 21 GLU B CA 1
ATOM 1099 C C . GLU B 1 21 ? 15.422 10.422 5.32 1 87.19 21 GLU B C 1
ATOM 1101 O O . GLU B 1 21 ? 16.594 10.211 5.641 1 87.19 21 GLU B O 1
ATOM 1106 N N . THR B 1 22 ? 14.641 9.508 4.906 1 82 22 THR B N 1
ATOM 1107 C CA . THR B 1 22 ? 15.172 8.18 4.613 1 82 22 THR B CA 1
ATOM 1108 C C . THR B 1 22 ? 15.609 8.086 3.152 1 82 22 THR B C 1
ATOM 1110 O O . THR B 1 22 ? 14.93 8.602 2.262 1 82 22 THR B O 1
ATOM 1113 N N . PRO B 1 23 ? 16.828 7.5 2.922 1 72.62 23 PRO B N 1
ATOM 1114 C CA . PRO B 1 23 ? 17.359 7.406 1.56 1 72.62 23 PRO B CA 1
ATOM 1115 C C . PRO B 1 23 ? 16.562 6.441 0.683 1 72.62 23 PRO B C 1
ATOM 1117 O O . PRO B 1 23 ? 16.828 6.324 -0.516 1 72.62 23 PRO B O 1
ATOM 1120 N N . ASP B 1 24 ? 15.586 6.027 1.104 1 67.31 24 ASP B N 1
ATOM 1121 C CA . ASP B 1 24 ? 14.852 5.047 0.317 1 67.31 24 ASP B CA 1
ATOM 1122 C C . ASP B 1 24 ? 14.016 5.73 -0.768 1 67.31 24 ASP B C 1
ATOM 1124 O O . ASP B 1 24 ? 13.906 6.957 -0.792 1 67.31 24 ASP B O 1
ATOM 1128 N N . ASN B 1 25 ? 13.781 5.172 -1.961 1 70.81 25 ASN B N 1
ATOM 1129 C CA . ASN B 1 25 ? 12.953 5.66 -3.059 1 70.81 25 ASN B CA 1
ATOM 1130 C C . ASN B 1 25 ? 11.492 5.797 -2.641 1 70.81 25 ASN B C 1
ATOM 1132 O O . ASN B 1 25 ? 10.594 5.496 -3.422 1 70.81 25 ASN B O 1
ATOM 1136 N N . LEU B 1 26 ? 11.336 6.32 -1.373 1 76 26 LEU B N 1
ATOM 1137 C CA . LEU B 1 26 ? 9.984 6.531 -0.865 1 76 26 LEU B CA 1
ATOM 1138 C C . LEU B 1 26 ? 9.539 7.973 -1.1 1 76 26 LEU B C 1
ATOM 1140 O O . LEU B 1 26 ? 10.367 8.875 -1.214 1 76 26 LEU B O 1
ATOM 1144 N N . ILE B 1 27 ? 8.227 8.102 -1.251 1 82.5 27 ILE B N 1
ATOM 1145 C CA . ILE B 1 27 ? 7.648 9.445 -1.235 1 82.5 27 ILE B CA 1
ATOM 1146 C C . ILE B 1 27 ? 7.609 9.969 0.197 1 82.5 27 ILE B C 1
ATOM 1148 O O . ILE B 1 27 ? 6.98 9.367 1.069 1 82.5 27 ILE B O 1
ATOM 1152 N N . GLN B 1 28 ? 8.344 11.07 0.414 1 89.5 28 GLN B N 1
ATOM 1153 C CA . GLN B 1 28 ? 8.398 11.664 1.746 1 89.5 28 GLN B CA 1
ATOM 1154 C C . GLN B 1 28 ? 8.008 13.141 1.71 1 89.5 28 GLN B C 1
ATOM 1156 O O . GLN B 1 28 ? 8.422 13.875 0.812 1 89.5 28 GLN B O 1
ATOM 1161 N N . TYR B 1 29 ? 7.145 13.516 2.709 1 92.62 29 TYR B N 1
ATOM 1162 C CA . TYR B 1 29 ? 6.707 14.898 2.879 1 92.62 29 TYR B CA 1
ATOM 1163 C C . TYR B 1 29 ? 7.395 15.539 4.074 1 92.62 29 TYR B C 1
ATOM 1165 O O . TYR B 1 29 ? 7.324 15.023 5.191 1 92.62 29 TYR B O 1
ATOM 1173 N N . GLU B 1 30 ? 8.062 16.656 3.77 1 95.81 30 GLU B N 1
ATOM 1174 C CA . GLU B 1 30 ? 8.656 17.422 4.859 1 95.81 30 GLU B CA 1
ATOM 1175 C C . GLU B 1 30 ? 7.613 18.281 5.555 1 95.81 30 GLU B C 1
ATOM 1177 O O . GLU B 1 30 ? 6.883 19.031 4.902 1 95.81 30 GLU B O 1
ATOM 1182 N N . ILE B 1 31 ? 7.566 18.141 6.914 1 97.69 31 ILE B N 1
ATOM 1183 C CA . ILE B 1 31 ? 6.637 18.969 7.676 1 97.69 31 ILE B CA 1
ATOM 1184 C C . ILE B 1 31 ? 7.359 19.594 8.875 1 97.69 31 ILE B C 1
ATOM 1186 O O . ILE B 1 31 ? 8.453 19.156 9.234 1 97.69 31 ILE B O 1
ATOM 1190 N N . TYR B 1 32 ? 6.781 20.609 9.367 1 98.12 32 TYR B N 1
ATOM 1191 C CA . TYR B 1 32 ? 7.195 21.219 10.633 1 98.12 32 TYR B CA 1
ATOM 1192 C C . TYR B 1 32 ? 6.086 21.125 11.672 1 98.12 32 TYR B C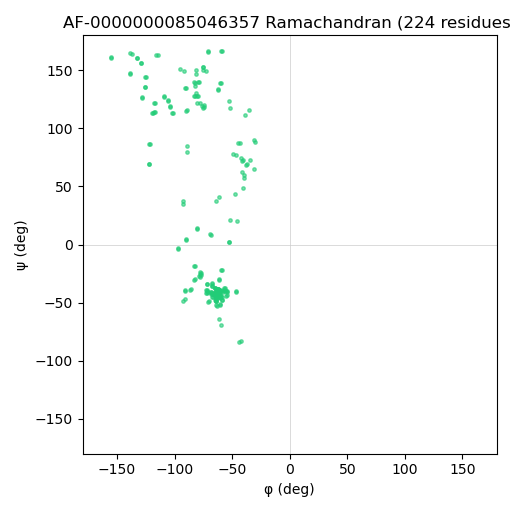 1
ATOM 1194 O O . TYR B 1 32 ? 5.023 21.734 11.508 1 98.12 32 TYR B O 1
ATOM 1202 N N . ALA B 1 33 ? 6.402 20.312 12.758 1 97.88 33 ALA B N 1
ATOM 1203 C CA . ALA B 1 33 ? 5.348 19.984 13.711 1 97.88 33 ALA B CA 1
ATOM 1204 C C . ALA B 1 33 ? 5.863 20.031 15.141 1 97.88 33 ALA B C 1
ATOM 1206 O O . ALA B 1 33 ? 7.047 19.797 15.391 1 97.88 33 ALA B O 1
ATOM 1207 N N . THR B 1 34 ? 4.914 20.453 16.062 1 97.62 34 THR B N 1
ATOM 1208 C CA . THR B 1 34 ? 5.18 20.266 17.484 1 97.62 34 THR B CA 1
ATOM 1209 C C . THR B 1 34 ? 5.109 18.781 17.859 1 97.62 34 THR B C 1
ATOM 1211 O O . THR B 1 34 ? 4.605 17.969 17.078 1 97.62 34 THR B O 1
ATOM 1214 N N . PRO B 1 35 ? 5.613 18.453 19.062 1 96.06 35 PRO B N 1
ATOM 1215 C CA . PRO B 1 35 ? 5.496 17.062 19.5 1 96.06 35 PRO B CA 1
ATOM 1216 C C . PRO B 1 35 ? 4.051 16.562 19.5 1 96.06 35 PRO B C 1
ATOM 1218 O O . PRO B 1 35 ? 3.789 15.414 19.125 1 96.06 35 PRO B O 1
ATOM 1221 N N . ASP B 1 36 ? 3.135 17.391 19.906 1 96.75 36 ASP B N 1
ATOM 1222 C CA . ASP B 1 36 ? 1.726 17.016 19.922 1 96.75 36 ASP B CA 1
ATOM 1223 C C . ASP B 1 36 ? 1.212 16.766 18.5 1 96.75 36 ASP B C 1
ATOM 1225 O O . ASP B 1 36 ? 0.497 15.797 18.25 1 96.75 36 ASP B O 1
ATOM 1229 N N . GLU B 1 37 ? 1.541 17.625 17.547 1 96.81 37 GLU B N 1
ATOM 1230 C CA . GLU B 1 37 ? 1.132 17.484 16.156 1 96.81 37 GLU B CA 1
ATOM 1231 C C . GLU B 1 37 ? 1.747 16.25 15.516 1 96.81 37 GLU B C 1
ATOM 1233 O O . GLU B 1 37 ? 1.09 15.555 14.734 1 96.81 37 GLU B O 1
ATOM 1238 N N . LYS B 1 38 ? 2.977 15.969 15.883 1 97.38 38 LYS B N 1
ATOM 1239 C CA . LYS B 1 38 ? 3.652 14.758 15.43 1 97.38 38 LYS B CA 1
ATOM 1240 C C . LYS B 1 38 ? 2.912 13.508 15.891 1 97.38 38 LYS B C 1
ATOM 1242 O O . LYS B 1 38 ? 2.727 12.562 15.125 1 97.38 38 LYS B O 1
ATOM 1247 N N . ASP B 1 39 ? 2.535 13.516 17.125 1 96.5 39 ASP B N 1
ATOM 1248 C CA . ASP B 1 39 ? 1.804 12.383 17.688 1 96.5 39 ASP B CA 1
ATOM 1249 C C . ASP B 1 39 ? 0.47 12.188 16.969 1 96.5 39 ASP B C 1
ATOM 1251 O O . ASP B 1 39 ? 0.035 11.055 16.766 1 96.5 39 ASP B O 1
ATOM 1255 N N . GLU B 1 40 ? -0.174 13.273 16.625 1 96.06 40 GLU B N 1
ATOM 1256 C CA . GLU B 1 40 ? -1.424 13.195 15.875 1 96.06 40 GLU B CA 1
ATOM 1257 C C . GLU B 1 40 ? -1.206 12.562 14.508 1 96.06 40 GLU B C 1
ATOM 1259 O O . GLU B 1 40 ? -1.994 11.711 14.078 1 96.06 40 GLU B O 1
ATOM 1264 N N . ILE B 1 41 ? -0.132 12.984 13.852 1 96.69 41 ILE B N 1
ATOM 1265 C CA . ILE B 1 41 ? 0.197 12.414 12.547 1 96.69 41 ILE B CA 1
ATOM 1266 C C . ILE B 1 41 ? 0.489 10.922 12.703 1 96.69 41 ILE B C 1
ATOM 1268 O O . ILE B 1 41 ? 0.022 10.102 11.898 1 96.69 41 ILE B O 1
ATOM 1272 N N . HIS B 1 42 ? 1.225 10.602 13.75 1 95.19 42 HIS B N 1
ATOM 1273 C CA . HIS B 1 42 ? 1.558 9.203 14.016 1 95.19 42 HIS B CA 1
ATOM 1274 C C . HIS B 1 42 ? 0.299 8.367 14.211 1 95.19 42 HIS B C 1
ATOM 1276 O O . HIS B 1 42 ? 0.195 7.262 13.672 1 95.19 42 HIS B O 1
ATOM 1282 N N . ALA B 1 43 ? -0.615 8.867 14.945 1 92.25 43 ALA B N 1
ATOM 1283 C CA . ALA B 1 43 ? -1.871 8.164 15.188 1 92.25 43 ALA B CA 1
ATOM 1284 C C . ALA B 1 43 ? -2.643 7.953 13.891 1 92.25 43 ALA B C 1
ATOM 1286 O O . ALA B 1 43 ? -3.234 6.895 13.672 1 92.25 43 ALA B O 1
ATOM 1287 N N . LEU B 1 44 ? -2.627 8.938 12.984 1 90.69 44 LEU B N 1
ATOM 1288 C CA . LEU B 1 44 ? -3.301 8.836 11.695 1 90.69 44 LEU B CA 1
ATOM 1289 C C . LEU B 1 44 ? -2.633 7.785 10.82 1 90.69 44 LEU B C 1
ATOM 1291 O O . LEU B 1 44 ? -3.316 6.98 10.18 1 90.69 44 LEU B O 1
ATOM 1295 N N . LEU B 1 45 ? -1.34 7.77 10.828 1 89.5 45 LEU B N 1
ATOM 1296 C CA . LEU B 1 45 ? -0.601 6.781 10.055 1 89.5 45 LEU B CA 1
ATOM 1297 C C . LEU B 1 45 ? -0.927 5.367 10.523 1 89.5 45 LEU B C 1
ATOM 1299 O O . LEU B 1 45 ? -1.108 4.461 9.711 1 89.5 45 LEU B O 1
ATOM 1303 N N . GLU B 1 46 ? -1.029 5.18 11.797 1 84.06 46 GLU B N 1
ATOM 1304 C CA . GLU B 1 46 ? -1.358 3.875 12.367 1 84.06 46 GLU B CA 1
ATOM 1305 C C . GLU B 1 46 ? -2.77 3.443 11.977 1 84.06 46 GLU B C 1
ATOM 1307 O O . GLU B 1 46 ? -3.002 2.271 11.672 1 84.06 46 GLU B O 1
ATOM 1312 N N . SER B 1 47 ? -3.596 4.371 12.039 1 80.06 47 SER B N 1
ATOM 1313 C CA . SER B 1 47 ? -4.984 4.078 11.703 1 80.06 47 SER B CA 1
ATOM 1314 C C . SER B 1 47 ? -5.125 3.662 10.242 1 80.06 47 SER B C 1
ATOM 1316 O O . SER B 1 47 ? -5.871 2.732 9.93 1 80.06 47 SER B O 1
ATOM 1318 N N . VAL B 1 48 ? -4.391 4.332 9.344 1 78.56 48 VAL B N 1
ATOM 1319 C CA . VAL B 1 48 ? -4.438 4.055 7.91 1 78.56 48 VAL B CA 1
ATOM 1320 C C . VAL B 1 48 ? -3.758 2.719 7.621 1 78.56 48 VAL B C 1
ATOM 1322 O O . VAL B 1 48 ? -4.207 1.96 6.758 1 78.56 48 VAL B O 1
ATOM 1325 N N . SER B 1 49 ? -2.629 2.426 8.297 1 72.69 49 SER B N 1
ATOM 1326 C CA . SER B 1 49 ? -1.836 1.221 8.078 1 72.69 49 SER B CA 1
ATOM 1327 C C . SER B 1 49 ? -2.596 -0.027 8.523 1 72.69 49 SER B C 1
ATOM 1329 O O . SER B 1 49 ? -2.371 -1.115 7.988 1 72.69 49 SER B O 1
ATOM 1331 N N . ASN B 1 50 ? -3.18 0.002 9.594 1 59.16 50 ASN B N 1
ATOM 1332 C CA . ASN B 1 50 ? -3.861 -1.154 10.164 1 59.16 50 ASN B CA 1
ATOM 1333 C C . ASN B 1 50 ? -4.848 -1.767 9.172 1 59.16 50 ASN B C 1
ATOM 1335 O O . ASN B 1 50 ? -5.43 -2.82 9.445 1 59.16 50 ASN B O 1
ATOM 1339 N N . GLN B 1 51 ? -4.84 -1.197 8.07 1 53.75 51 GLN B N 1
ATOM 1340 C CA . GLN B 1 51 ? -5.715 -1.875 7.121 1 53.75 51 GLN B CA 1
ATOM 1341 C C . GLN B 1 51 ? -5.016 -3.076 6.492 1 53.75 51 GLN B C 1
ATOM 1343 O O . GLN B 1 51 ? -3.785 -3.123 6.434 1 53.75 51 GLN B O 1
ATOM 1348 N N . ASP B 1 52 ? -5.695 -4.164 6.383 1 52.12 52 ASP B N 1
ATOM 1349 C CA . ASP B 1 52 ? -5.625 -5.617 6.234 1 52.12 52 ASP B CA 1
ATOM 1350 C C . ASP B 1 52 ? -4.734 -6.008 5.059 1 52.12 52 ASP B C 1
ATOM 1352 O O . ASP B 1 52 ? -4.637 -7.184 4.711 1 52.12 52 ASP B O 1
ATOM 1356 N N . PHE B 1 53 ? -3.822 -5.129 4.598 1 53.88 53 PHE B N 1
ATOM 1357 C CA . PHE B 1 53 ? -3.139 -5.605 3.402 1 53.88 53 PHE B CA 1
ATOM 1358 C C . PHE B 1 53 ? -1.882 -6.383 3.773 1 53.88 53 PHE B C 1
ATOM 1360 O O . PHE B 1 53 ? -1.237 -6.98 2.908 1 53.88 53 PHE B O 1
ATOM 1367 N N . GLU B 1 54 ? -1.638 -6.598 5.066 1 58.91 54 GLU B N 1
ATOM 1368 C CA . GLU B 1 54 ? -0.461 -7.395 5.398 1 58.91 54 GLU B CA 1
ATOM 1369 C C . GLU B 1 54 ? -0.709 -8.875 5.141 1 58.91 54 GLU B C 1
ATOM 1371 O O . GLU B 1 54 ? -1.724 -9.43 5.578 1 58.91 54 GLU B O 1
ATOM 1376 N N . PRO B 1 55 ? 0.261 -9.375 4.109 1 61.41 55 PRO B N 1
ATOM 1377 C CA . PRO B 1 55 ? 0.075 -10.797 3.818 1 61.41 55 PRO B CA 1
ATOM 1378 C C . PRO B 1 55 ? -0.063 -11.641 5.082 1 61.41 55 PRO B C 1
ATOM 1380 O O . PRO B 1 55 ? -0.875 -12.57 5.125 1 61.41 55 PRO B O 1
ATOM 1383 N N . GLN B 1 56 ? 0.776 -11.273 6.098 1 62.38 56 GLN B N 1
ATOM 1384 C CA . GLN B 1 56 ? 0.699 -12.062 7.324 1 62.38 56 GLN B CA 1
ATOM 1385 C C . GLN B 1 56 ? -0.683 -11.945 7.961 1 62.38 56 GLN B C 1
ATOM 1387 O O . GLN B 1 56 ? -1.209 -12.93 8.492 1 62.38 56 GLN B O 1
ATOM 1392 N N . GLN B 1 57 ? -1.196 -10.844 7.906 1 61.91 57 GLN B N 1
ATOM 1393 C CA . GLN B 1 57 ? -2.512 -10.633 8.508 1 61.91 57 GLN B CA 1
ATOM 1394 C C . GLN B 1 57 ? -3.604 -11.305 7.676 1 61.91 57 GLN B C 1
ATOM 1396 O O . GLN B 1 57 ? -4.562 -11.852 8.227 1 61.91 57 GLN B O 1
ATOM 1401 N N . ILE B 1 58 ? -3.395 -11.188 6.492 1 61.25 58 ILE B N 1
ATOM 1402 C CA . ILE B 1 58 ? -4.395 -11.734 5.586 1 61.25 58 ILE B CA 1
ATOM 1403 C C . ILE B 1 58 ? -4.438 -13.258 5.727 1 61.25 58 ILE B C 1
ATOM 1405 O O . ILE B 1 58 ? -5.516 -13.852 5.777 1 61.25 58 ILE B O 1
ATOM 1409 N N . PHE B 1 59 ? -3.354 -13.805 5.801 1 67.88 59 PHE B N 1
ATOM 1410 C CA . PHE B 1 59 ? -3.318 -15.258 5.859 1 67.88 59 PHE B CA 1
ATOM 1411 C C . PHE B 1 59 ? -3.691 -15.758 7.254 1 67.88 59 PHE B C 1
ATOM 1413 O O . PHE B 1 59 ? -4.227 -16.859 7.402 1 67.88 59 PHE B O 1
ATOM 1420 N N . GLU B 1 60 ? -3.461 -14.844 8.172 1 64.06 60 GLU B N 1
ATOM 1421 C CA . GLU B 1 60 ? -3.777 -15.273 9.523 1 64.06 60 GLU B CA 1
ATOM 1422 C C . GLU B 1 60 ? -5.246 -15.031 9.852 1 64.06 60 GLU B C 1
ATOM 1424 O O . GLU B 1 60 ? -5.84 -15.75 10.656 1 64.06 60 GLU B O 1
ATOM 1429 N N . ARG B 1 61 ? -5.969 -13.82 9.414 1 56.91 61 ARG B N 1
ATOM 1430 C CA . ARG B 1 61 ? -7.352 -13.492 9.758 1 56.91 61 ARG B CA 1
ATOM 1431 C C . ARG B 1 61 ? -8.195 -13.32 8.5 1 56.91 61 ARG B C 1
ATOM 1433 O O . ARG B 1 61 ? -8.602 -12.203 8.172 1 56.91 61 ARG B O 1
ATOM 1440 N N . PRO B 1 62 ? -8.492 -14.258 7.746 1 55.81 62 PRO B N 1
ATOM 1441 C CA . PRO B 1 62 ? -9.172 -14.086 6.461 1 55.81 62 PRO B CA 1
ATOM 1442 C C . PRO B 1 62 ? -10.539 -13.414 6.605 1 55.81 62 PRO B C 1
ATOM 1444 O O . PRO B 1 62 ? -10.914 -12.594 5.77 1 55.81 62 PRO B O 1
ATOM 1447 N N . PHE B 1 63 ? -11.617 -14 7.191 1 50.12 63 PHE B N 1
ATOM 1448 C CA . PHE B 1 63 ? -13.039 -13.789 6.953 1 50.12 63 PHE B CA 1
ATOM 1449 C C . PHE B 1 63 ? -13.594 -12.734 7.898 1 50.12 63 PHE B C 1
ATOM 1451 O O . PHE B 1 63 ? -14.711 -12.875 8.406 1 50.12 63 PHE B O 1
ATOM 1458 N N . GLN B 1 64 ? -12.914 -11.734 8.211 1 49.66 64 GLN B N 1
ATOM 1459 C CA . GLN B 1 64 ? -13.773 -11.016 9.148 1 49.66 64 GLN B CA 1
ATOM 1460 C C . GLN B 1 64 ? -14.688 -10.039 8.422 1 49.66 64 GLN B C 1
ATOM 1462 O O . GLN B 1 64 ? -14.219 -9.062 7.828 1 49.66 64 GLN B O 1
ATOM 1467 N N . GLU B 1 65 ? -15.891 -10.406 7.875 1 47.06 65 GLU B N 1
ATOM 1468 C CA . GLU B 1 65 ? -16.969 -9.875 7.043 1 47.06 65 GLU B CA 1
ATOM 1469 C C . GLU B 1 65 ? -17.344 -8.461 7.473 1 47.06 65 GLU B C 1
ATOM 1471 O O . GLU B 1 65 ? -17.453 -7.562 6.637 1 47.06 65 GLU B O 1
ATOM 1476 N N . ARG B 1 66 ? -18.219 -8.391 8.516 1 45.78 66 ARG B N 1
ATOM 1477 C CA . ARG B 1 66 ? -19.219 -7.363 8.812 1 45.78 66 ARG B CA 1
ATOM 1478 C C . ARG B 1 66 ? -18.562 -5.996 8.953 1 45.78 66 ARG B C 1
ATOM 1480 O O . ARG B 1 66 ? -19.203 -4.965 8.758 1 45.78 66 ARG B O 1
ATOM 1487 N N . LYS B 1 67 ? -17.516 -5.77 9.508 1 50.5 67 LYS B N 1
ATOM 1488 C CA . LYS B 1 67 ? -16.891 -4.543 10.008 1 50.5 67 LYS B CA 1
ATOM 1489 C C . LYS B 1 67 ? -16.219 -3.773 8.883 1 50.5 67 LYS B C 1
ATOM 1491 O O . LYS B 1 67 ? -15.703 -2.67 9.094 1 50.5 67 LYS B O 1
ATOM 1496 N N . ALA B 1 68 ? -16.578 -4.203 7.621 1 50.78 68 ALA B N 1
ATOM 1497 C CA . ALA B 1 68 ? -15.688 -3.797 6.535 1 50.78 68 ALA B CA 1
ATOM 1498 C C . ALA B 1 68 ? -16.141 -2.477 5.922 1 50.78 68 ALA B C 1
ATOM 1500 O O . ALA B 1 68 ? -15.32 -1.62 5.59 1 50.78 68 ALA B O 1
ATOM 1501 N N . ASP B 1 69 ? -17.5 -2.303 5.781 1 53.62 69 ASP B N 1
ATOM 1502 C CA . ASP B 1 69 ? -17.953 -1.077 5.137 1 53.62 69 ASP B CA 1
ATOM 1503 C C . ASP B 1 69 ? -17.578 0.152 5.957 1 53.62 69 ASP B C 1
ATOM 1505 O O . ASP B 1 69 ? -17.062 1.133 5.41 1 53.62 69 ASP B O 1
ATOM 1509 N N . ASN B 1 70 ? -17.938 0.066 7.117 1 58.25 70 ASN B N 1
ATOM 1510 C CA . ASN B 1 70 ? -17.641 1.183 8.008 1 58.25 70 ASN B CA 1
ATOM 1511 C C . ASN B 1 70 ? -16.125 1.437 8.102 1 58.25 70 ASN B C 1
ATOM 1513 O O . ASN B 1 70 ? -15.695 2.588 8.148 1 58.25 70 ASN B O 1
ATOM 1517 N N . GLU B 1 71 ? -15.469 0.46 7.805 1 61.88 71 GLU B N 1
ATOM 1518 C CA . GLU B 1 71 ? -14.023 0.555 7.965 1 61.88 71 GLU B CA 1
ATOM 1519 C C . GLU B 1 71 ? -13.383 1.239 6.762 1 61.88 71 GLU B C 1
ATOM 1521 O O . GLU B 1 71 ? -12.43 2.006 6.914 1 61.88 71 GLU B O 1
ATOM 1526 N N . LYS B 1 72 ? -14.016 1.071 5.629 1 60.94 72 LYS B N 1
ATOM 1527 C CA . LYS B 1 72 ? -13.469 1.729 4.445 1 60.94 72 LYS B CA 1
ATOM 1528 C C . LYS B 1 72 ? -13.672 3.24 4.512 1 60.94 72 LYS B C 1
ATOM 1530 O O . LYS B 1 72 ? -12.75 4.008 4.238 1 60.94 72 LYS B O 1
ATOM 1535 N N . ASP B 1 73 ? -14.906 3.498 4.801 1 64.94 73 ASP B N 1
ATOM 1536 C CA . ASP B 1 73 ? -15.203 4.922 4.914 1 64.94 73 ASP B CA 1
ATOM 1537 C C . ASP B 1 73 ? -14.297 5.598 5.938 1 64.94 73 ASP B C 1
ATOM 1539 O O . ASP B 1 73 ? -13.812 6.707 5.711 1 64.94 73 ASP B O 1
ATOM 1543 N N . HIS B 1 74 ? -14.102 4.832 6.895 1 70.25 74 HIS B N 1
ATOM 1544 C CA . HIS B 1 74 ? -13.258 5.367 7.957 1 70.25 74 HIS B CA 1
ATOM 1545 C C . HIS B 1 74 ? -11.82 5.551 7.477 1 70.25 74 HIS B C 1
ATOM 1547 O O . HIS B 1 74 ? -11.203 6.586 7.738 1 70.25 74 HIS B O 1
ATOM 1553 N N . THR B 1 75 ? -11.414 4.645 6.645 1 73.12 75 THR B N 1
ATOM 1554 C CA . THR B 1 75 ? -10.047 4.715 6.156 1 73.12 75 THR B CA 1
ATOM 1555 C C . THR B 1 75 ? -9.883 5.871 5.168 1 73.12 75 THR B C 1
ATOM 1557 O O . THR B 1 75 ? -8.906 6.617 5.238 1 73.12 75 THR B O 1
ATOM 1560 N N . GLN B 1 76 ? -10.844 6.004 4.332 1 74.44 76 GLN B N 1
ATOM 1561 C CA . GLN B 1 76 ? -10.789 7.102 3.377 1 74.44 76 GLN B CA 1
ATOM 1562 C C . GLN B 1 76 ? -10.781 8.453 4.09 1 74.44 76 GLN B C 1
ATOM 1564 O O . GLN B 1 76 ? -10.055 9.367 3.688 1 74.44 76 GLN B O 1
ATOM 1569 N N . LYS B 1 77 ? -11.602 8.523 5.047 1 78.56 77 LYS B N 1
ATOM 1570 C CA . LYS B 1 77 ? -11.648 9.758 5.828 1 78.56 77 LYS B CA 1
ATOM 1571 C C . LYS B 1 77 ? -10.312 10.031 6.512 1 78.56 77 LYS B C 1
ATOM 1573 O O . LYS B 1 77 ? -9.836 11.164 6.523 1 78.56 77 LYS B O 1
ATOM 1578 N N . GLU B 1 78 ? -9.719 9.008 7.047 1 81.81 78 GLU B N 1
ATOM 1579 C CA . GLU B 1 78 ? -8.453 9.172 7.754 1 81.81 78 GLU B CA 1
ATOM 1580 C C . GLU B 1 78 ? -7.332 9.555 6.793 1 81.81 78 GLU B C 1
ATOM 1582 O O . GLU B 1 78 ? -6.457 10.352 7.141 1 81.81 78 GLU B O 1
ATOM 1587 N N . ILE B 1 79 ? -7.41 9.07 5.613 1 82.5 79 ILE B N 1
ATOM 1588 C CA . ILE B 1 79 ? -6.426 9.422 4.602 1 82.5 79 ILE B CA 1
ATOM 1589 C C . ILE B 1 79 ? -6.578 10.891 4.223 1 82.5 79 ILE B C 1
ATOM 1591 O O . ILE B 1 79 ? -5.582 11.617 4.105 1 82.5 79 ILE B O 1
ATOM 1595 N N . ARG B 1 80 ? -7.793 11.25 4.09 1 83.44 80 ARG B N 1
ATOM 1596 C CA . ARG B 1 80 ? -8.047 12.656 3.779 1 83.44 80 ARG B CA 1
ATOM 1597 C C . ARG B 1 80 ? -7.516 13.57 4.879 1 83.44 80 ARG B C 1
ATOM 1599 O O . ARG B 1 80 ? -6.82 14.547 4.598 1 83.44 80 ARG B O 1
ATOM 1606 N N . VAL B 1 81 ? -7.867 13.281 6.07 1 88.31 81 VAL B N 1
ATOM 1607 C CA . VAL B 1 81 ? -7.422 14.086 7.207 1 88.31 81 VAL B CA 1
ATOM 1608 C C . VAL B 1 81 ? -5.895 14.109 7.254 1 88.31 81 VAL B C 1
ATOM 1610 O O . VAL B 1 81 ? -5.297 15.156 7.535 1 88.31 81 VAL B O 1
ATOM 1613 N N . LEU B 1 82 ? -5.281 12.984 6.961 1 90.94 82 LEU B N 1
ATOM 1614 C CA . LEU B 1 82 ? -3.826 12.914 6.945 1 90.94 82 LEU B CA 1
ATOM 1615 C C . LEU B 1 82 ? -3.24 13.898 5.945 1 90.94 82 LEU B C 1
ATOM 1617 O O . LEU B 1 82 ? -2.385 14.711 6.297 1 90.94 82 LEU B O 1
ATOM 1621 N N . TYR B 1 83 ? -3.785 13.898 4.77 1 89.25 83 TYR B N 1
ATOM 1622 C CA . TYR B 1 83 ? -3.217 14.766 3.742 1 89.25 83 TYR B CA 1
ATOM 1623 C C . TYR B 1 83 ? -3.521 16.234 4.031 1 89.25 83 TYR B C 1
ATOM 1625 O O . TYR B 1 83 ? -2.717 17.109 3.725 1 89.25 83 TYR B O 1
ATOM 1633 N N . GLU B 1 84 ? -4.617 16.484 4.566 1 90.81 84 GLU B N 1
ATOM 1634 C CA . GLU B 1 84 ? -4.93 17.844 4.977 1 90.81 84 GLU B CA 1
ATOM 1635 C C . GLU B 1 84 ? -3.936 18.359 6.016 1 90.81 84 GLU B C 1
ATOM 1637 O O . GLU B 1 84 ? -3.488 19.5 5.953 1 90.81 84 GLU B O 1
ATOM 1642 N N . LYS B 1 85 ? -3.623 17.531 6.938 1 95.12 85 LYS B N 1
ATOM 1643 C CA . LYS B 1 85 ? -2.676 17.906 7.98 1 95.12 85 LYS B CA 1
ATOM 1644 C C . LYS B 1 85 ? -1.269 18.078 7.414 1 95.12 85 LYS B C 1
ATOM 1646 O O . LYS B 1 85 ? -0.542 18.984 7.797 1 95.12 85 LYS B O 1
ATOM 1651 N N . LEU B 1 86 ? -0.911 17.203 6.535 1 94.94 86 LEU B N 1
ATOM 1652 C CA . LEU B 1 86 ? 0.392 17.328 5.891 1 94.94 86 LEU B CA 1
ATOM 1653 C C . LEU B 1 86 ? 0.49 18.641 5.117 1 94.94 86 LEU B C 1
ATOM 1655 O O . LEU B 1 86 ? 1.544 19.281 5.109 1 94.94 86 LEU B O 1
ATOM 1659 N N . TYR B 1 87 ? -0.543 19 4.504 1 94.31 87 TYR B N 1
ATOM 1660 C CA . TYR B 1 87 ? -0.567 20.266 3.793 1 94.31 87 TYR B CA 1
ATOM 1661 C C . TYR B 1 87 ? -0.419 21.438 4.762 1 94.31 87 TYR B C 1
ATOM 1663 O O . TYR B 1 87 ? 0.385 22.344 4.531 1 94.31 87 TYR B O 1
ATOM 1671 N N . ALA B 1 88 ? -1.184 21.406 5.777 1 96 88 ALA B N 1
ATOM 1672 C CA . ALA B 1 88 ? -1.199 22.5 6.746 1 96 88 ALA B CA 1
ATOM 1673 C C . ALA B 1 88 ? 0.166 22.672 7.41 1 96 88 ALA B C 1
ATOM 1675 O O . ALA B 1 88 ? 0.622 23.781 7.633 1 96 88 ALA B O 1
ATOM 1676 N N . LEU B 1 89 ? 0.869 21.578 7.719 1 97.75 89 LEU B N 1
ATOM 1677 C CA . LEU B 1 89 ? 2.121 21.609 8.469 1 97.75 89 LEU B CA 1
ATOM 1678 C C . LEU B 1 89 ? 3.318 21.578 7.523 1 97.75 89 LEU B C 1
ATOM 1680 O O . LEU B 1 89 ? 4.465 21.688 7.969 1 97.75 89 LEU B O 1
ATOM 1684 N N . GLY B 1 90 ? 3.107 21.469 6.238 1 97.31 90 GLY B N 1
ATOM 1685 C CA . GLY B 1 90 ? 4.137 21.141 5.266 1 97.31 90 GLY B CA 1
ATOM 1686 C C . GLY B 1 90 ? 5.066 22.312 4.969 1 97.31 90 GLY B C 1
ATOM 1687 O O . GLY B 1 90 ? 4.699 23.469 5.148 1 97.31 90 GLY B O 1
ATOM 1688 N N . SER B 1 91 ? 6.277 21.875 4.586 1 96.75 91 SER B N 1
ATOM 1689 C CA . SER B 1 91 ? 7.184 22.844 3.969 1 96.75 91 SER B CA 1
ATOM 1690 C C . SER B 1 91 ? 6.578 23.438 2.703 1 96.75 91 SER B C 1
ATOM 1692 O O . SER B 1 91 ? 5.574 22.938 2.191 1 96.75 91 SER B O 1
ATOM 1694 N N . PRO B 1 92 ? 7.191 24.531 2.201 1 96.5 92 PRO B N 1
ATOM 1695 C CA . PRO B 1 92 ? 6.711 25.094 0.934 1 96.5 92 PRO B CA 1
ATOM 1696 C C . PRO B 1 92 ? 6.684 24.047 -0.189 1 96.5 92 PRO B C 1
ATOM 1698 O O . PRO B 1 92 ? 5.73 24.016 -0.969 1 96.5 92 PRO B O 1
ATOM 1701 N N . GLU B 1 93 ? 7.676 23.266 -0.226 1 94.38 93 GLU B N 1
ATOM 1702 C CA . GLU B 1 93 ? 7.723 22.219 -1.25 1 94.38 93 GLU B CA 1
ATOM 1703 C C . GLU B 1 93 ? 6.59 21.219 -1.067 1 94.38 93 GLU B C 1
ATOM 1705 O O . GLU B 1 93 ? 5.93 20.828 -2.037 1 94.38 93 GLU B O 1
ATOM 1710 N N . THR B 1 94 ? 6.395 20.719 0.147 1 93.38 94 THR B N 1
ATOM 1711 C CA . THR B 1 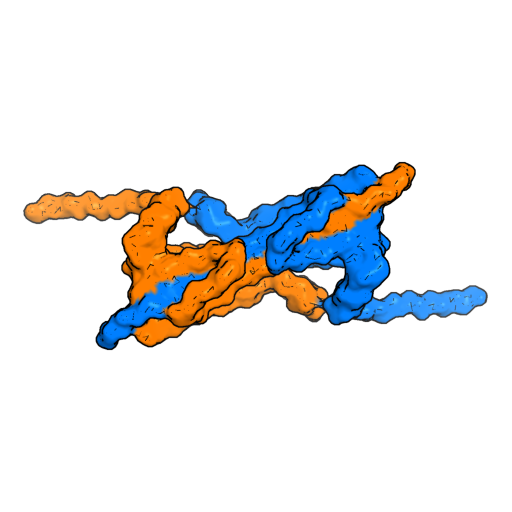94 ? 5.305 19.797 0.449 1 93.38 94 THR B CA 1
ATOM 1712 C C . THR B 1 94 ? 3.961 20.391 0.041 1 93.38 94 THR B C 1
ATOM 1714 O O . THR B 1 94 ? 3.137 19.719 -0.577 1 93.38 94 THR B O 1
ATOM 1717 N N . LYS B 1 95 ? 3.707 21.641 0.315 1 93.88 95 LYS B N 1
ATOM 1718 C CA . LYS B 1 95 ? 2.445 22.312 -0.004 1 93.88 95 LYS B CA 1
ATOM 1719 C C . LYS B 1 95 ? 2.23 22.391 -1.513 1 93.88 95 LYS B C 1
ATOM 1721 O O . LYS B 1 95 ? 1.111 22.203 -1.996 1 93.88 95 LYS B O 1
ATOM 1726 N N . GLU B 1 96 ? 3.266 22.625 -2.203 1 92.81 96 GLU B N 1
ATOM 1727 C CA . GLU B 1 96 ? 3.17 22.688 -3.66 1 92.81 96 GLU B CA 1
ATOM 1728 C C . GLU B 1 96 ? 2.773 21.344 -4.242 1 92.81 96 GLU B C 1
ATOM 1730 O O . GLU B 1 96 ? 1.896 21.266 -5.105 1 92.81 96 GLU B O 1
ATOM 1735 N N . ILE B 1 97 ? 3.424 20.328 -3.783 1 88.25 97 ILE B N 1
ATOM 1736 C CA . ILE B 1 97 ? 3.162 18.969 -4.27 1 88.25 97 ILE B CA 1
ATOM 1737 C C . ILE B 1 97 ? 1.714 18.594 -3.977 1 88.25 97 ILE B C 1
ATOM 1739 O O . ILE B 1 97 ? 1.016 18.062 -4.848 1 88.25 97 ILE B O 1
ATOM 1743 N N . LEU B 1 98 ? 1.229 18.859 -2.777 1 88.62 98 LEU B N 1
ATOM 1744 C CA . LEU B 1 98 ? -0.08 18.391 -2.328 1 88.62 98 LEU B CA 1
ATOM 1745 C C . LEU B 1 98 ? -1.19 19.266 -2.92 1 88.62 98 LEU B C 1
ATOM 1747 O O . LEU B 1 98 ? -2.322 18.797 -3.082 1 88.62 98 LEU B O 1
ATOM 1751 N N . ALA B 1 99 ? -0.895 20.516 -3.271 1 87.19 99 ALA B N 1
ATOM 1752 C CA . ALA B 1 99 ? -1.867 21.375 -3.936 1 87.19 99 ALA B CA 1
ATOM 1753 C C . ALA B 1 99 ? -2.287 20.797 -5.281 1 87.19 99 ALA B C 1
ATOM 1755 O O . ALA B 1 99 ? -3.424 20.984 -5.723 1 87.19 99 ALA B O 1
ATOM 1756 N N . ASP B 1 100 ? -1.396 20.109 -5.832 1 82.62 100 ASP B N 1
ATOM 1757 C CA . ASP B 1 100 ? -1.659 19.516 -7.133 1 82.62 100 ASP B CA 1
ATOM 1758 C C . ASP B 1 100 ? -2.521 18.25 -6.992 1 82.62 100 ASP B C 1
ATOM 1760 O O . ASP B 1 100 ? -3.242 17.891 -7.918 1 82.62 100 ASP B O 1
ATOM 1764 N N . ILE B 1 101 ? -2.447 17.625 -5.926 1 76.06 101 ILE B N 1
ATOM 1765 C CA . ILE B 1 101 ? -3.127 16.344 -5.695 1 76.06 101 ILE B CA 1
ATOM 1766 C C . ILE B 1 101 ? -4.496 16.609 -5.066 1 76.06 101 ILE B C 1
ATOM 1768 O O . ILE B 1 101 ? -5.477 15.938 -5.406 1 76.06 101 ILE B O 1
ATOM 1772 N N . MET B 1 102 ? -4.613 17.453 -3.998 1 75.12 102 MET B N 1
ATOM 1773 C CA . MET B 1 102 ? -5.832 17.734 -3.246 1 75.12 102 MET B CA 1
ATOM 1774 C C . MET B 1 102 ? -6.734 18.703 -4.004 1 75.12 102 MET B C 1
ATOM 1776 O O . MET B 1 102 ? -6.254 19.656 -4.598 1 75.12 102 MET B O 1
ATOM 1780 N N . PRO B 1 103 ? -8.047 18.25 -4.316 1 64.19 103 PRO B N 1
ATOM 1781 C CA . PRO B 1 103 ? -8.938 19.188 -4.992 1 64.19 103 PRO B CA 1
ATOM 1782 C C . PRO B 1 103 ? -9.031 20.531 -4.262 1 64.19 103 PRO B C 1
ATOM 1784 O O . PRO B 1 103 ? -8.922 20.578 -3.033 1 64.19 103 PRO B O 1
ATOM 1787 N N . VAL B 1 104 ? -8.648 21.594 -4.816 1 52.47 104 VAL B N 1
ATOM 1788 C CA . VAL B 1 104 ? -8.82 22.953 -4.301 1 52.47 104 VAL B CA 1
ATOM 1789 C C . VAL B 1 104 ? -10.227 23.109 -3.732 1 52.47 104 VAL B C 1
ATOM 1791 O O . VAL B 1 104 ? -11.219 22.922 -4.445 1 52.47 104 VAL B O 1
ATOM 1794 N N . GLY B 1 105 ? -10.555 22.625 -2.691 1 47.53 105 GLY B N 1
ATOM 1795 C CA . GLY B 1 105 ? -11.828 23.109 -2.189 1 47.53 105 GLY B CA 1
ATOM 1796 C C . GLY B 1 105 ? -12.039 24.594 -2.416 1 47.53 105 GLY B C 1
ATOM 1797 O O . GLY B 1 105 ? -11.086 25.375 -2.361 1 47.53 105 GLY B O 1
ATOM 1798 N N . LYS B 1 106 ? -12.977 25.109 -3.305 1 42.59 106 LYS B N 1
ATOM 1799 C CA . LYS B 1 106 ? -13.555 26.453 -3.234 1 42.59 106 LYS B CA 1
ATOM 1800 C C . LYS B 1 106 ? -13.797 26.875 -1.788 1 42.59 106 LYS B C 1
ATOM 1802 O O . LYS B 1 106 ? -14.555 26.219 -1.064 1 42.59 106 LYS B O 1
ATOM 1807 N N . THR B 1 107 ? -12.805 27.125 -0.996 1 39.44 107 THR B N 1
ATOM 1808 C CA . THR B 1 107 ? -13.242 27.969 0.117 1 39.44 107 THR B CA 1
ATOM 1809 C C . THR B 1 107 ? -14.391 28.875 -0.312 1 39.44 107 THR B C 1
ATOM 1811 O O . THR B 1 107 ? -14.273 29.609 -1.29 1 39.44 107 THR B O 1
ATOM 1814 N N . ASP B 1 108 ? -15.594 28.438 -0.204 1 36.88 108 ASP B N 1
ATOM 1815 C CA . ASP B 1 108 ? -16.641 29.469 -0.209 1 36.88 108 ASP B CA 1
ATOM 1816 C C . ASP B 1 108 ? -16.203 30.688 0.59 1 36.88 108 ASP B C 1
ATOM 1818 O O . ASP B 1 108 ? -16.188 30.656 1.822 1 36.88 108 ASP B O 1
ATOM 1822 N N . SER B 1 109 ? -15.141 31.375 0.369 1 35.84 109 SER B N 1
ATOM 1823 C CA . SER B 1 109 ? -15.062 32.781 0.784 1 35.84 109 SER B CA 1
ATOM 1824 C C . SER B 1 109 ? -16.375 33.5 0.524 1 35.84 109 SER B C 1
ATOM 1826 O O . SER B 1 109 ? -16.656 33.875 -0.608 1 35.84 109 SER B O 1
ATOM 1828 N N . GLY B 1 110 ? -17.562 32.969 0.925 1 33.5 110 GLY B N 1
ATOM 1829 C CA . GLY B 1 110 ? -18.594 33.969 1.18 1 33.5 110 GLY B CA 1
ATOM 1830 C C . GLY B 1 110 ? -18.078 35.188 1.907 1 33.5 110 GLY B C 1
ATOM 1831 O O . GLY B 1 110 ? -17.625 35.094 3.055 1 33.5 110 GLY B O 1
ATOM 1832 N N . GLN B 1 111 ? -17.312 36.031 1.266 1 31.55 111 GLN B N 1
ATOM 1833 C CA . GLN B 1 111 ? -17.281 37.469 1.538 1 31.55 111 GLN B CA 1
ATOM 1834 C C . GLN B 1 111 ? -18.641 37.969 2.006 1 31.55 111 GLN B C 1
ATOM 1836 O O . GLN B 1 111 ? -19.594 37.969 1.238 1 31.55 111 GLN B O 1
ATOM 1841 N N . SER B 1 112 ? -19.141 37.531 3.191 1 30.34 112 SER B N 1
ATOM 1842 C CA . SER B 1 112 ? -20.078 38.469 3.84 1 30.34 112 SER B CA 1
ATOM 1843 C C . SER B 1 112 ? 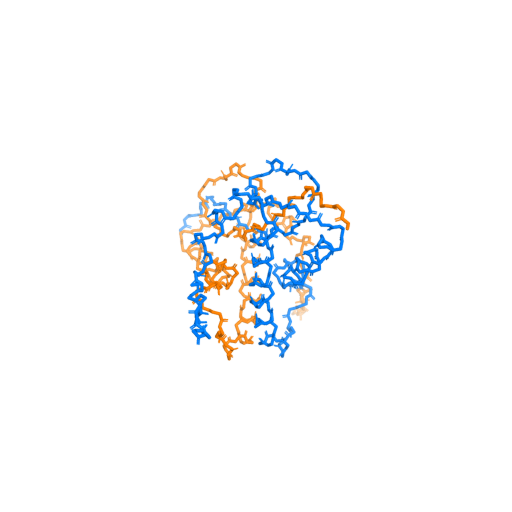-19.578 39.906 3.781 1 30.34 112 SER B C 1
ATOM 1845 O O . SER B 1 112 ? -18.469 40.188 4.238 1 30.34 112 SER B O 1
ATOM 1847 N N . SER B 1 113 ? -19.891 40.562 2.73 1 32.56 113 SER B N 1
ATOM 1848 C CA . SER B 1 113 ? -20.094 42 2.771 1 32.56 113 SER B CA 1
ATOM 1849 C C . SER B 1 113 ? -20.781 42.406 4.059 1 32.56 113 SER B C 1
ATOM 1851 O O . SER B 1 113 ? -21.969 42.125 4.258 1 32.56 113 SER B O 1
ATOM 1853 N N . LEU B 1 114 ? -20.031 42.25 5.184 1 25.89 114 LEU B N 1
ATOM 1854 C CA . LEU B 1 114 ? -20.391 43.344 6.09 1 25.89 114 LEU B CA 1
ATOM 1855 C C . LEU B 1 114 ? -19.828 44.688 5.605 1 25.89 114 LEU B C 1
ATOM 1857 O O . LEU B 1 114 ? -18.766 44.719 4.988 1 25.89 114 LEU B O 1
#

Organism: Alkalihalophilus pseudofirmus (strain ATCC BAA-2126 / JCM 17055 / OF4) (NCBI:txid398511)

Solvent-accessible surface area (backbone atoms only — not comparable to full-atom values): 12993 Å² total; per-residue (Å²): 130,71,62,42,66,33,26,36,32,68,28,74,56,47,67,50,76,37,75,56,82,69,91,56,99,61,46,66,38,46,28,48,35,28,74,69,54,45,50,51,50,50,53,44,40,50,61,54,56,69,49,70,74,43,65,60,49,36,59,71,58,66,79,79,54,85,68,29,26,68,42,45,55,47,37,51,49,45,50,50,52,46,52,52,49,48,42,74,34,25,36,76,67,36,32,56,58,44,57,73,52,46,69,76,67,78,68,77,71,71,73,71,81,120,130,73,63,41,67,33,25,37,32,68,28,74,56,48,67,50,74,37,75,57,83,68,91,56,100,61,48,66,38,44,29,49,35,29,73,68,53,47,52,52,52,50,53,43,40,50,62,55,55,70,51,71,75,44,65,58,48,37,60,70,60,65,78,77,55,86,67,30,26,67,43,44,55,49,38,51,50,45,51,51,53,46,52,53,50,47,43,74,35,25,36,75,66,36,32,55,60,44,57,72,54,44,72,76,68,76,70,77,72,70,72,72,80,119

Foldseek 3Di:
DDDDDDDDDDDDDDQDDDPDDDPDPDDDFAFADDPVLSVVLVVLSVLLRPPQPPPVSCVVPPDPPDCVPVSVVVNVVSVVVNLVSSLVGTDPVNVVVSPVVDPPPPPPPPPPPD/DDDDDDDDDDDDDDQDDDPDDDPDPDDDFAFADDPVLSVVLVVLSVLLRPPQPPPVSCVVPPDPDDCVPVSVVVNVVSVVVNLVSSLVGTDPVNVVVSPVVDPPPPPPPPPPPD